Protein AF-A0A378QWQ2-F1 (afdb_monomer_lite)

Organism: NCBI:txid90240

Radius of gyration: 41.46 Å; chains: 1; bounding box: 94×29×138 Å

pLDDT: mean 76.25, std 14.94, range [38.38, 94.12]

Structure (mmCIF, N/CA/C/O backbone):
data_AF-A0A378QWQ2-F1
#
_entry.id   AF-A0A378QWQ2-F1
#
loop_
_atom_site.group_PDB
_atom_site.id
_atom_site.type_symbol
_atom_site.label_atom_id
_atom_site.label_alt_id
_atom_site.label_comp_id
_atom_site.label_asym_id
_atom_site.label_entity_id
_atom_site.label_seq_id
_atom_site.pdbx_PDB_ins_code
_atom_site.Cartn_x
_atom_site.Cartn_y
_atom_site.Cartn_z
_atom_site.occupancy
_atom_site.B_iso_or_equiv
_atom_site.auth_seq_id
_atom_site.auth_comp_id
_atom_site.auth_asym_id
_atom_site.auth_atom_id
_atom_site.pdbx_PDB_model_num
ATOM 1 N N . MET A 1 1 ? -65.603 -3.192 87.078 1.00 53.88 1 MET A N 1
ATOM 2 C CA . MET A 1 1 ? -65.362 -2.549 85.770 1.00 53.88 1 MET A CA 1
ATOM 3 C C . MET A 1 1 ? -63.929 -2.841 85.308 1.00 53.88 1 MET A C 1
ATOM 5 O O . MET A 1 1 ? -63.149 -1.919 85.203 1.00 53.88 1 MET A O 1
ATOM 9 N N . SER A 1 2 ? -63.525 -4.118 85.147 1.00 57.03 2 SER A N 1
ATOM 10 C CA . SER A 1 2 ? -62.073 -4.428 85.098 1.00 57.03 2 SER A CA 1
ATOM 11 C C . SER A 1 2 ? -61.601 -5.581 84.195 1.00 57.03 2 SER A C 1
ATOM 13 O O . SER A 1 2 ? -60.398 -5.734 84.045 1.00 57.03 2 SER A O 1
ATOM 15 N N . ASN A 1 3 ? -62.469 -6.403 83.589 1.00 66.88 3 ASN A N 1
ATOM 16 C CA . ASN A 1 3 ? -62.002 -7.556 82.787 1.00 66.88 3 ASN A CA 1
ATOM 17 C C . ASN A 1 3 ? -62.019 -7.279 81.268 1.00 66.88 3 ASN A C 1
ATOM 19 O O . ASN A 1 3 ? -61.063 -7.592 80.569 1.00 66.88 3 ASN A O 1
ATOM 23 N N . LYS A 1 4 ? -63.072 -6.619 80.763 1.00 73.50 4 LYS A N 1
ATOM 24 C CA . LYS A 1 4 ? -63.211 -6.296 79.330 1.00 73.50 4 LYS A CA 1
ATOM 25 C C . LYS A 1 4 ? -62.190 -5.269 78.836 1.00 73.50 4 LYS A C 1
ATOM 27 O O . LYS A 1 4 ? -61.619 -5.470 77.772 1.00 73.50 4 LYS A O 1
ATOM 32 N N . ASP A 1 5 ? -61.936 -4.221 79.615 1.00 75.00 5 ASP A N 1
ATOM 33 C CA . ASP A 1 5 ? -61.005 -3.152 79.227 1.00 75.00 5 ASP A CA 1
ATOM 34 C C . ASP A 1 5 ? -59.551 -3.650 79.222 1.00 75.00 5 ASP A C 1
ATOM 36 O O . ASP A 1 5 ? -58.773 -3.313 78.333 1.00 75.00 5 ASP A O 1
ATOM 40 N N . PHE A 1 6 ? -59.210 -4.549 80.151 1.00 78.19 6 PHE A N 1
ATOM 41 C CA . PHE A 1 6 ? -57.906 -5.210 80.186 1.00 78.19 6 PHE A CA 1
ATOM 42 C C . PHE A 1 6 ? -57.712 -6.176 79.003 1.00 78.19 6 PHE A C 1
ATOM 44 O O . PHE A 1 6 ? -56.661 -6.171 78.370 1.00 78.19 6 PHE A O 1
ATOM 51 N N . GLN A 1 7 ? -58.739 -6.949 78.626 1.00 80.19 7 GLN A N 1
ATOM 52 C CA . GLN A 1 7 ? -58.675 -7.781 77.415 1.00 80.19 7 GLN A CA 1
ATOM 53 C C . GLN A 1 7 ? -58.610 -6.963 76.118 1.00 80.19 7 GLN A C 1
ATOM 55 O O . GLN A 1 7 ? -57.972 -7.391 75.156 1.00 80.19 7 GLN A O 1
ATOM 60 N N . ALA A 1 8 ? -59.247 -5.790 76.076 1.00 80.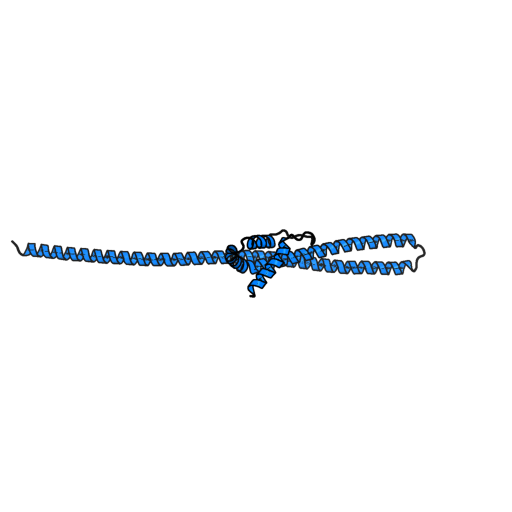25 8 ALA A N 1
ATOM 61 C CA . ALA A 1 8 ? -59.142 -4.876 74.943 1.00 80.25 8 ALA A CA 1
ATOM 62 C C . ALA A 1 8 ? -57.714 -4.325 74.794 1.00 80.25 8 ALA A C 1
ATOM 64 O O . ALA A 1 8 ? -57.197 -4.286 73.679 1.00 80.25 8 ALA A O 1
ATOM 65 N N . PHE A 1 9 ? -57.058 -3.982 75.908 1.00 84.56 9 PHE A N 1
ATOM 66 C CA . PHE A 1 9 ? -55.658 -3.557 75.924 1.00 84.56 9 PHE A CA 1
ATOM 67 C C . PHE A 1 9 ? -54.709 -4.661 75.428 1.00 84.56 9 PHE A C 1
ATOM 69 O O . PHE A 1 9 ? -53.939 -4.423 74.502 1.00 84.56 9 PHE A O 1
ATOM 76 N N . LEU A 1 10 ? -54.832 -5.889 75.948 1.00 85.62 10 LEU A N 1
ATOM 77 C CA . LEU A 1 10 ? -53.995 -7.019 75.516 1.00 85.62 10 LEU A CA 1
ATOM 78 C C . LEU A 1 10 ? -54.188 -7.370 74.029 1.00 85.62 10 LEU A C 1
ATOM 80 O O . LEU A 1 10 ? -53.232 -7.721 73.341 1.00 85.62 10 LEU A O 1
ATOM 84 N N . ASN A 1 11 ? -55.414 -7.261 73.504 1.00 85.19 11 ASN A N 1
ATOM 85 C CA . ASN A 1 11 ? -55.667 -7.459 72.073 1.00 85.19 11 ASN A CA 1
ATOM 86 C C . ASN A 1 11 ? -55.100 -6.329 71.209 1.00 85.19 11 ASN A C 1
ATOM 88 O O . ASN A 1 11 ? -54.641 -6.594 70.100 1.00 85.19 11 ASN A O 1
ATOM 92 N N . TYR A 1 12 ? -55.132 -5.086 71.692 1.00 86.38 12 TYR A N 1
ATOM 93 C CA . TYR A 1 12 ? -54.512 -3.957 71.003 1.00 86.38 12 TYR A CA 1
ATOM 94 C C . TYR A 1 12 ? -52.991 -4.123 70.920 1.00 86.38 12 TYR A C 1
ATOM 96 O O . TYR A 1 12 ? -52.427 -3.976 69.840 1.00 86.38 12 TYR A O 1
ATOM 104 N N . GLU A 1 13 ? -52.348 -4.489 72.029 1.00 85.88 13 GLU A N 1
ATOM 105 C CA . GLU A 1 13 ? -50.901 -4.718 72.104 1.00 85.88 13 GLU A CA 1
ATOM 106 C C . GLU A 1 13 ? -50.475 -5.872 71.180 1.00 85.88 13 GLU A C 1
ATOM 108 O O . GLU A 1 13 ? -49.609 -5.695 70.329 1.00 85.88 13 GLU A O 1
ATOM 113 N N . ARG A 1 14 ? -51.210 -6.994 71.202 1.00 87.62 14 ARG A N 1
ATOM 114 C CA . ARG A 1 14 ? -50.988 -8.129 70.290 1.00 87.62 14 ARG A CA 1
ATOM 115 C C . ARG A 1 14 ? -51.141 -7.760 68.811 1.00 87.62 14 ARG A C 1
ATOM 117 O O . ARG A 1 14 ? -50.335 -8.175 67.984 1.00 87.62 14 ARG A O 1
ATOM 124 N N . ASN A 1 15 ? -52.179 -6.999 68.463 1.00 88.94 15 ASN A N 1
ATOM 125 C CA . ASN A 1 15 ? -52.400 -6.567 67.081 1.00 88.94 15 ASN A CA 1
ATOM 126 C C . ASN A 1 15 ? -51.332 -5.560 66.628 1.00 88.94 15 ASN A C 1
ATOM 128 O O . ASN A 1 15 ? -50.954 -5.565 65.459 1.00 88.94 15 ASN A O 1
ATOM 132 N N . LYS A 1 16 ? -50.840 -4.707 67.536 1.00 90.12 16 LYS A N 1
ATOM 133 C CA . LYS A 1 16 ? -49.740 -3.777 67.267 1.00 90.12 16 LYS A CA 1
ATOM 134 C C . LYS A 1 16 ? -48.449 -4.540 66.955 1.00 90.12 16 LYS A C 1
ATOM 136 O O . LYS A 1 16 ? -47.844 -4.268 65.922 1.00 90.12 16 LYS A O 1
ATOM 141 N N . ASP A 1 17 ? -48.097 -5.534 67.767 1.00 87.75 17 ASP A N 1
ATOM 142 C CA . ASP A 1 17 ? -46.915 -6.379 67.544 1.00 87.75 17 ASP A CA 1
ATOM 143 C C . ASP A 1 17 ? -47.018 -7.186 66.236 1.00 87.75 17 ASP A C 1
ATOM 145 O O . ASP A 1 17 ? -46.031 -7.376 65.523 1.00 87.75 17 ASP A O 1
ATOM 149 N N . GLU A 1 18 ? -48.219 -7.652 65.872 1.00 90.69 18 GLU A N 1
ATOM 150 C CA . GLU A 1 18 ? -48.455 -8.351 64.602 1.00 90.69 18 GLU A CA 1
ATOM 151 C C . GLU A 1 18 ? -48.274 -7.419 63.390 1.00 90.69 18 GLU A C 1
ATOM 153 O O . GLU A 1 18 ? -47.730 -7.822 62.358 1.00 90.69 18 GLU A O 1
ATOM 158 N N . VAL A 1 19 ? -48.705 -6.159 63.509 1.00 89.38 19 VAL A N 1
ATOM 159 C CA . VAL A 1 19 ? -48.514 -5.135 62.473 1.00 89.38 19 VAL A CA 1
ATOM 160 C C . VAL A 1 19 ? -47.043 -4.735 62.358 1.00 89.38 19 VAL A C 1
ATOM 162 O O . VAL A 1 19 ? -46.540 -4.661 61.240 1.00 89.38 19 VAL A O 1
ATOM 165 N N . GLU A 1 20 ? -46.335 -4.534 63.472 1.00 90.06 20 GLU A N 1
ATOM 166 C CA . GLU A 1 20 ? -44.896 -4.229 63.467 1.00 90.06 20 GLU A CA 1
ATOM 167 C C . GLU A 1 20 ? -44.077 -5.368 62.841 1.00 90.06 20 GLU A C 1
ATOM 169 O O . GLU A 1 20 ? -43.222 -5.107 61.993 1.00 90.06 20 GLU A O 1
ATOM 174 N N . ASN A 1 21 ? -44.403 -6.630 63.147 1.00 91.06 21 ASN A N 1
ATOM 175 C CA . ASN A 1 21 ? -43.768 -7.786 62.507 1.00 91.06 21 ASN A CA 1
ATOM 176 C C . ASN A 1 21 ? -44.028 -7.838 60.996 1.00 91.06 21 ASN A C 1
ATOM 178 O O . ASN A 1 21 ? -43.088 -8.016 60.224 1.00 91.06 21 ASN A O 1
ATOM 182 N N . LYS A 1 22 ? -45.275 -7.625 60.549 1.00 91.12 22 LYS A N 1
ATOM 183 C CA . LYS A 1 22 ? -45.601 -7.579 59.111 1.00 91.12 22 LYS A CA 1
ATOM 184 C C . LYS A 1 22 ? -44.879 -6.435 58.400 1.00 91.12 22 LYS A C 1
ATOM 186 O O . LYS A 1 22 ? -44.384 -6.627 57.295 1.00 91.12 22 LYS A O 1
ATOM 191 N N . ILE A 1 23 ? -44.788 -5.254 59.016 1.00 89.50 23 ILE A N 1
ATOM 192 C CA . ILE A 1 23 ? -44.024 -4.119 58.470 1.00 89.50 23 ILE A CA 1
ATOM 193 C C . ILE A 1 23 ? -42.535 -4.482 58.358 1.00 89.50 23 ILE A C 1
ATOM 195 O O . ILE A 1 23 ? -41.919 -4.214 57.323 1.00 89.50 23 ILE A O 1
ATOM 199 N N . GLY A 1 24 ? -41.970 -5.147 59.370 1.00 90.06 24 GLY A N 1
ATOM 200 C CA . GLY A 1 24 ? -40.608 -5.686 59.331 1.00 90.06 24 GLY A CA 1
ATOM 201 C C . GLY A 1 24 ? -40.402 -6.666 58.172 1.00 90.06 24 GLY A C 1
ATOM 202 O O . GLY A 1 24 ? -39.472 -6.517 57.387 1.00 90.06 24 GLY A O 1
ATOM 203 N N . GLU A 1 25 ? -41.321 -7.610 57.989 1.00 91.19 25 GLU A N 1
ATOM 204 C CA . GLU A 1 25 ? -41.258 -8.620 56.929 1.00 91.19 25 GLU A CA 1
ATOM 205 C C . GLU A 1 25 ? -41.407 -8.014 55.519 1.00 91.19 25 GLU A C 1
ATOM 207 O O . GLU A 1 25 ? -40.664 -8.363 54.599 1.00 91.19 25 GLU A O 1
ATOM 212 N N . TYR A 1 26 ? -42.319 -7.052 55.333 1.00 88.62 26 TYR A N 1
ATOM 213 C CA . TYR A 1 26 ? -42.463 -6.333 54.064 1.00 88.62 26 TYR A CA 1
ATOM 214 C C . TYR A 1 26 ? -41.248 -5.459 53.749 1.00 88.62 26 TYR A C 1
ATOM 216 O O . TYR A 1 26 ? -40.805 -5.440 52.603 1.00 88.62 26 TYR A O 1
ATOM 224 N N . SER A 1 27 ? -40.689 -4.756 54.739 1.00 89.56 27 SER A N 1
ATOM 225 C CA . SER A 1 27 ? -39.490 -3.929 54.540 1.00 89.56 27 SER A CA 1
ATOM 226 C C . SER A 1 27 ? -38.255 -4.773 54.214 1.00 89.56 27 SER A C 1
ATOM 228 O O . SER A 1 27 ? -37.514 -4.419 53.297 1.00 89.56 27 SER A O 1
ATOM 230 N N . ALA A 1 28 ? -38.095 -5.931 54.865 1.00 89.88 28 ALA A N 1
ATOM 231 C CA . ALA A 1 28 ? -37.068 -6.909 54.523 1.00 89.88 28 ALA A CA 1
ATOM 232 C C . ALA A 1 28 ? -37.232 -7.406 53.079 1.00 89.88 28 ALA A C 1
ATOM 234 O O . ALA A 1 28 ? -36.295 -7.294 52.296 1.00 89.88 28 ALA A O 1
ATOM 235 N N . ASN A 1 29 ? -38.433 -7.850 52.690 1.00 92.69 29 ASN A N 1
ATOM 236 C CA . ASN A 1 29 ? -38.716 -8.321 51.329 1.00 92.69 29 ASN A CA 1
ATOM 237 C C . ASN A 1 29 ? -38.509 -7.242 50.252 1.00 92.69 29 ASN A C 1
ATOM 239 O O . ASN A 1 29 ? -38.067 -7.547 49.143 1.00 92.69 29 ASN A O 1
ATOM 243 N N . ILE A 1 30 ? -38.833 -5.978 50.551 1.00 90.75 30 ILE A N 1
ATOM 244 C CA . ILE A 1 30 ? -38.574 -4.848 49.649 1.00 90.75 30 ILE A CA 1
ATOM 245 C C . ILE A 1 30 ? -37.068 -4.647 49.476 1.00 90.75 30 ILE A C 1
ATOM 247 O O . ILE A 1 30 ? -36.619 -4.504 48.340 1.00 90.75 30 ILE A O 1
ATOM 251 N N . ALA A 1 31 ? -36.293 -4.692 50.563 1.00 90.19 31 ALA A N 1
ATOM 252 C CA . ALA A 1 31 ? -34.839 -4.576 50.503 1.00 90.19 31 ALA A CA 1
ATOM 253 C C . ALA A 1 31 ? -34.210 -5.727 49.699 1.00 90.19 31 ALA A C 1
ATOM 255 O O . ALA A 1 31 ? -33.361 -5.480 48.846 1.00 90.19 31 ALA A O 1
ATOM 256 N N . THR A 1 32 ? -34.680 -6.967 49.886 1.00 92.44 32 THR A N 1
ATOM 257 C CA . THR A 1 32 ? -34.186 -8.126 49.121 1.00 92.44 32 THR A CA 1
ATOM 258 C C . THR A 1 32 ? -34.472 -7.972 47.630 1.00 92.44 32 THR A C 1
ATOM 260 O O . THR A 1 32 ? -33.576 -8.139 46.809 1.00 92.44 32 THR A O 1
ATOM 263 N N . LYS A 1 33 ? -35.694 -7.567 47.259 1.00 91.38 33 LYS A N 1
ATOM 264 C CA . LYS A 1 33 ? -36.049 -7.325 45.851 1.00 91.38 33 LYS A CA 1
ATOM 265 C C . LYS A 1 33 ? -35.290 -6.151 45.239 1.00 91.38 33 LYS A C 1
ATOM 267 O O . LYS A 1 33 ? -34.942 -6.205 44.064 1.00 91.38 33 LYS A O 1
ATOM 272 N N . GLN A 1 34 ? -35.043 -5.085 46.002 1.00 88.50 34 GLN A N 1
ATOM 273 C CA . GLN A 1 34 ? -34.211 -3.967 45.551 1.00 88.50 34 GLN A CA 1
ATOM 274 C C . GLN A 1 34 ? -32.784 -4.428 45.259 1.00 88.50 34 GLN A C 1
ATOM 276 O O . GLN A 1 34 ? -32.221 -4.033 44.239 1.00 88.50 34 GLN A O 1
ATOM 281 N N . GLN A 1 35 ? -32.232 -5.298 46.103 1.00 90.38 35 GLN A N 1
ATOM 282 C CA . GLN A 1 35 ? -30.915 -5.881 45.888 1.00 90.38 35 GLN A CA 1
ATOM 283 C C . GLN A 1 35 ? -30.892 -6.789 44.649 1.00 90.38 35 GLN A C 1
ATOM 285 O O . GLN A 1 35 ? -30.073 -6.564 43.768 1.00 90.38 35 GLN A O 1
ATOM 290 N N . GLU A 1 36 ? -31.859 -7.699 44.484 1.00 91.12 36 GLU A N 1
ATOM 291 C CA . GLU A 1 36 ? -31.963 -8.555 43.286 1.00 91.12 36 GLU A CA 1
ATOM 292 C C . GLU A 1 36 ? -32.086 -7.751 41.980 1.00 91.12 36 GLU A C 1
ATOM 294 O O . GLU A 1 36 ? -31.481 -8.099 40.964 1.00 91.12 36 GLU A O 1
ATOM 299 N N . ILE A 1 37 ? -32.867 -6.664 41.989 1.00 91.81 37 ILE A N 1
ATOM 300 C CA . ILE A 1 37 ? -32.999 -5.759 40.839 1.00 91.81 37 ILE A CA 1
ATOM 301 C C . ILE A 1 37 ? -31.675 -5.042 40.565 1.00 91.81 37 ILE A C 1
ATOM 303 O O . ILE A 1 37 ? -31.300 -4.897 39.403 1.00 91.81 37 ILE A O 1
ATOM 307 N N . THR A 1 38 ? -30.974 -4.602 41.610 1.00 90.31 38 THR A N 1
ATOM 308 C CA . THR A 1 38 ? -29.683 -3.913 41.481 1.00 90.31 38 THR A CA 1
ATOM 309 C C . THR A 1 38 ? -28.633 -4.856 40.901 1.00 90.31 38 THR A C 1
ATOM 311 O O . THR A 1 38 ? -28.035 -4.525 39.882 1.00 90.31 38 THR A O 1
ATOM 314 N N . ASP A 1 39 ? -28.519 -6.073 41.436 1.00 91.88 39 ASP A N 1
ATOM 315 C CA . ASP A 1 39 ? -27.616 -7.116 40.939 1.00 91.88 39 ASP A CA 1
ATOM 316 C C . ASP A 1 39 ? -27.939 -7.496 39.479 1.00 91.88 39 ASP A C 1
ATOM 318 O O . ASP A 1 39 ? -27.047 -7.691 38.647 1.00 91.88 39 ASP A O 1
ATOM 322 N N . TYR A 1 40 ? -29.228 -7.565 39.121 1.00 89.25 40 TYR A N 1
ATOM 323 C CA . TYR A 1 40 ? -29.664 -7.815 37.745 1.00 89.25 40 TYR A CA 1
ATOM 324 C C . TYR A 1 40 ? -29.286 -6.674 36.790 1.00 89.25 40 TYR A C 1
ATOM 326 O O . TYR A 1 40 ? -28.869 -6.929 35.654 1.00 89.25 40 TYR A O 1
ATOM 334 N N . LEU A 1 41 ? -29.449 -5.421 37.228 1.00 88.06 41 LEU A N 1
ATOM 335 C CA . LEU A 1 41 ? -29.103 -4.234 36.449 1.00 88.06 41 LEU A CA 1
ATOM 336 C C . LEU A 1 41 ? -27.590 -4.101 36.278 1.00 88.06 41 LEU A C 1
ATOM 338 O O . LEU A 1 41 ? -27.150 -3.895 35.148 1.00 88.06 41 LEU A O 1
ATOM 342 N N . GLU A 1 42 ? -26.806 -4.310 37.336 1.00 90.19 42 GLU A N 1
ATOM 343 C CA . GLU A 1 42 ? -25.343 -4.354 37.259 1.00 90.19 42 GLU A CA 1
ATOM 344 C C . GLU A 1 42 ? -24.888 -5.450 36.294 1.00 90.19 42 GLU A C 1
ATOM 346 O O . GLU A 1 42 ? -24.158 -5.175 35.343 1.00 90.19 42 GLU A O 1
ATOM 351 N N . GLY A 1 43 ? -25.413 -6.673 36.425 1.00 84.75 43 GLY A N 1
ATOM 352 C CA . GLY A 1 43 ? -25.067 -7.773 35.523 1.00 84.75 43 GLY A CA 1
ATOM 353 C C . GLY A 1 43 ? -25.445 -7.517 34.056 1.00 84.75 43 GLY A C 1
ATOM 354 O O . GLY A 1 43 ? -24.772 -8.000 33.139 1.00 84.75 43 GLY A O 1
ATOM 355 N N . LYS A 1 44 ? -26.515 -6.754 33.794 1.00 84.62 44 LYS A N 1
ATOM 356 C CA . LYS A 1 44 ? -26.859 -6.280 32.444 1.00 84.62 44 LYS A CA 1
ATOM 357 C C . LYS A 1 44 ? -25.914 -5.186 31.966 1.00 84.62 44 LYS A C 1
ATOM 359 O O . LYS A 1 44 ? -25.511 -5.231 30.805 1.00 84.62 44 LYS A O 1
ATOM 364 N N . GLN A 1 45 ? -25.563 -4.244 32.832 1.00 83.25 45 GLN A N 1
ATOM 365 C CA . GLN A 1 45 ? -24.654 -3.153 32.520 1.00 83.25 45 GLN A CA 1
ATOM 366 C C . GLN A 1 45 ? -23.270 -3.689 32.137 1.00 83.25 45 GLN A C 1
ATOM 368 O O . GLN A 1 45 ? -22.789 -3.368 31.054 1.00 83.25 45 GLN A O 1
ATOM 373 N N . THR A 1 46 ? -22.709 -4.628 32.905 1.00 85.50 46 THR A N 1
ATOM 374 C CA . THR A 1 46 ? -21.422 -5.269 32.579 1.00 85.50 46 THR A CA 1
ATOM 375 C C . THR A 1 46 ? -21.460 -5.997 31.230 1.00 85.50 46 THR A C 1
ATOM 377 O O . THR A 1 46 ? -20.491 -5.990 30.474 1.00 85.50 46 THR A O 1
ATOM 380 N N . LYS A 1 47 ? -22.593 -6.626 30.880 1.00 82.31 47 LYS A N 1
ATOM 381 C CA . LYS A 1 47 ? -22.766 -7.264 29.562 1.00 82.31 47 LYS A CA 1
ATOM 382 C C . LYS A 1 47 ? -22.840 -6.243 28.430 1.00 82.31 47 LYS A C 1
ATOM 384 O O . LYS A 1 47 ? -22.292 -6.505 27.365 1.00 82.31 47 LYS A O 1
ATOM 389 N N . ILE A 1 48 ? -23.524 -5.117 28.640 1.00 82.88 48 ILE A N 1
ATOM 390 C CA . ILE A 1 48 ? -23.626 -4.030 27.657 1.00 82.88 48 ILE A CA 1
ATOM 391 C C . ILE A 1 48 ? -22.253 -3.394 27.425 1.00 82.88 48 ILE A C 1
ATOM 393 O O . ILE A 1 48 ? -21.864 -3.232 26.272 1.00 82.88 48 ILE A O 1
ATOM 397 N N . GLU A 1 49 ? -21.499 -3.119 28.489 1.00 81.75 49 GLU A N 1
ATOM 398 C CA . GLU A 1 49 ? -20.118 -2.625 28.412 1.00 81.75 49 GLU A CA 1
ATOM 399 C C . GLU A 1 49 ? -19.231 -3.618 27.644 1.00 81.75 49 GLU A C 1
ATOM 401 O O . GLU A 1 49 ? -18.620 -3.257 26.639 1.00 81.75 49 GLU A O 1
ATOM 406 N N . GLY A 1 50 ? -19.291 -4.910 27.988 1.00 81.81 50 GLY A N 1
ATOM 407 C CA . GLY A 1 50 ? -18.549 -5.950 27.268 1.00 81.81 50 GLY A CA 1
ATOM 408 C C . GLY A 1 50 ? -18.968 -6.143 25.801 1.00 81.81 50 GLY A C 1
ATOM 409 O O . GLY A 1 50 ? -18.171 -6.623 24.991 1.00 81.81 50 GLY A O 1
ATOM 410 N N . PHE A 1 51 ? -20.202 -5.793 25.422 1.00 73.25 51 PHE A N 1
ATOM 411 C CA . PHE A 1 51 ? -20.616 -5.754 24.016 1.00 73.25 51 PHE A CA 1
ATOM 412 C C . PHE A 1 51 ? -20.117 -4.501 23.300 1.00 73.25 51 PHE A C 1
ATOM 414 O O . PHE A 1 51 ? -19.703 -4.618 22.147 1.00 73.25 51 PHE A O 1
ATOM 421 N N . SER A 1 52 ? -20.128 -3.344 23.967 1.00 76.38 52 SER A N 1
ATOM 422 C CA . SER A 1 52 ? -19.576 -2.094 23.438 1.00 76.38 52 SER A CA 1
ATOM 423 C C . SER A 1 52 ? -18.101 -2.267 23.070 1.00 76.38 52 SER A C 1
ATOM 425 O O . SER A 1 52 ? -17.720 -1.991 21.936 1.00 76.38 52 SER A O 1
ATOM 427 N N . ASP A 1 53 ? -17.308 -2.858 23.967 1.00 76.62 53 ASP A N 1
ATOM 428 C CA . ASP A 1 53 ? -15.877 -3.099 23.742 1.00 76.62 53 ASP A CA 1
ATOM 429 C C . ASP A 1 53 ? -15.614 -4.020 22.538 1.00 76.62 53 ASP A C 1
ATOM 431 O O . ASP A 1 53 ? -14.721 -3.777 21.723 1.00 76.62 53 ASP A O 1
ATOM 435 N N . LYS A 1 54 ? -16.418 -5.081 22.380 1.00 71.69 54 LYS A N 1
ATOM 436 C CA . LYS A 1 54 ? -16.318 -5.993 21.226 1.00 71.69 54 LYS A CA 1
ATOM 437 C C . LYS A 1 54 ? -16.722 -5.319 19.919 1.00 71.69 54 LYS A C 1
ATOM 439 O O . LYS A 1 54 ? -16.144 -5.622 18.878 1.00 71.69 54 LYS A O 1
ATOM 444 N N . LEU A 1 55 ? -17.724 -4.444 19.956 1.00 68.25 55 LEU A N 1
ATOM 445 C CA . LEU A 1 55 ? -18.160 -3.664 18.799 1.00 68.25 55 LEU A CA 1
ATOM 446 C C . LEU A 1 55 ? -17.074 -2.691 18.345 1.00 68.25 55 LEU A C 1
ATOM 448 O O . LEU A 1 55 ? -16.829 -2.590 17.143 1.00 68.25 55 LEU A O 1
ATOM 452 N N . ASP A 1 56 ? -16.389 -2.038 19.281 1.00 71.62 56 ASP A N 1
ATOM 453 C CA . ASP A 1 56 ? -15.265 -1.161 18.964 1.00 71.62 56 ASP A CA 1
ATOM 454 C C . ASP A 1 56 ? -14.068 -1.941 18.396 1.00 71.62 56 ASP A C 1
ATOM 456 O O . ASP A 1 56 ? -13.483 -1.509 17.397 1.00 71.62 56 ASP A O 1
ATOM 460 N N . ASP A 1 57 ? -13.759 -3.134 18.926 1.00 72.44 57 ASP A N 1
ATOM 461 C CA . ASP A 1 57 ? -12.745 -4.025 18.335 1.00 72.44 57 ASP A CA 1
ATOM 462 C C . ASP A 1 57 ? -13.118 -4.433 16.901 1.00 72.44 57 ASP A C 1
ATOM 464 O O . ASP A 1 57 ? -12.304 -4.322 15.984 1.00 72.44 57 ASP A O 1
ATOM 468 N N . LEU A 1 58 ? -14.371 -4.840 16.671 1.00 64.62 58 LEU A N 1
ATOM 469 C CA . LEU A 1 58 ? -14.868 -5.206 15.342 1.00 64.62 58 LEU A CA 1
ATOM 470 C C . LEU A 1 58 ? -14.851 -4.026 14.365 1.00 64.62 58 LEU A C 1
ATOM 472 O O . LEU A 1 58 ? -14.482 -4.199 13.204 1.00 64.62 58 LEU A O 1
ATOM 476 N N . LYS A 1 59 ? -15.223 -2.825 14.813 1.00 71.44 59 LYS A N 1
ATOM 477 C CA . LYS A 1 59 ? -15.181 -1.606 13.997 1.00 71.44 59 LYS A CA 1
ATOM 478 C C . LYS A 1 59 ? -13.747 -1.255 13.605 1.00 71.44 59 LYS A C 1
ATOM 480 O O . LYS A 1 59 ? -13.495 -0.909 12.452 1.00 71.44 59 LYS A O 1
ATOM 485 N N . SER A 1 60 ? -12.807 -1.394 14.538 1.00 67.88 60 SER A N 1
ATOM 486 C CA . SER A 1 60 ? -11.377 -1.219 14.286 1.00 67.88 60 SER A CA 1
ATOM 487 C C . SER A 1 60 ? -10.864 -2.234 13.256 1.00 67.88 60 SER A C 1
ATOM 489 O O . SER A 1 60 ? -10.323 -1.832 12.224 1.00 67.88 60 SER A O 1
ATOM 491 N N . ARG A 1 61 ? -11.150 -3.536 13.447 1.00 68.38 61 ARG A N 1
ATOM 492 C CA . ARG A 1 61 ? -10.864 -4.602 12.461 1.00 68.38 61 ARG A CA 1
ATOM 493 C C . ARG A 1 61 ? -11.388 -4.248 11.084 1.00 68.38 61 ARG A C 1
ATOM 495 O O . ARG A 1 61 ? -10.662 -4.335 10.102 1.00 68.38 61 ARG A O 1
ATOM 502 N N . TYR A 1 62 ? -12.652 -3.850 11.020 1.00 72.06 62 TYR A N 1
ATOM 503 C CA . TYR A 1 62 ? -13.325 -3.562 9.767 1.00 72.06 62 TYR A CA 1
ATOM 504 C C . TYR A 1 62 ? -12.670 -2.395 9.018 1.00 72.06 62 TYR A C 1
ATOM 506 O O . TYR A 1 62 ? -12.458 -2.486 7.810 1.00 72.06 62 TYR A O 1
ATOM 514 N N . ASN A 1 63 ? -12.275 -1.332 9.723 1.00 75.19 63 ASN A N 1
ATOM 515 C CA . ASN A 1 63 ? -11.562 -0.207 9.117 1.00 75.19 63 ASN A CA 1
ATOM 516 C C . ASN A 1 63 ? -10.198 -0.624 8.544 1.00 75.19 63 ASN A C 1
ATOM 518 O O . ASN A 1 63 ? -9.849 -0.198 7.443 1.00 75.19 63 ASN A O 1
ATOM 522 N N . PHE A 1 64 ? -9.448 -1.483 9.240 1.00 77.19 64 PHE A N 1
ATOM 523 C CA . PHE A 1 64 ? -8.175 -2.002 8.727 1.00 77.19 64 PHE A CA 1
ATOM 524 C C . PHE A 1 64 ? -8.356 -2.971 7.563 1.00 77.19 64 PHE A C 1
ATOM 526 O O . PHE A 1 64 ? -7.583 -2.916 6.615 1.00 77.19 64 PHE A O 1
ATOM 533 N N . VAL A 1 65 ? -9.401 -3.800 7.577 1.00 76.94 65 VAL A N 1
ATOM 534 C CA . VAL A 1 65 ? -9.760 -4.652 6.433 1.00 76.94 65 VAL A CA 1
ATOM 535 C C . VAL A 1 65 ? -10.100 -3.795 5.212 1.00 76.94 65 VAL A C 1
ATOM 537 O O . VAL A 1 65 ? -9.664 -4.104 4.105 1.00 76.94 65 VAL A O 1
ATOM 540 N N . LEU A 1 66 ? -10.830 -2.692 5.401 1.00 78.19 66 LEU A N 1
ATOM 541 C CA . LEU A 1 66 ? -11.157 -1.760 4.323 1.00 78.19 66 LEU A CA 1
ATOM 542 C C . LEU A 1 66 ? -9.905 -1.060 3.776 1.00 78.19 66 LEU A C 1
ATOM 544 O O . LEU A 1 66 ? -9.749 -0.942 2.561 1.00 78.19 66 LEU A O 1
ATOM 548 N N . LEU A 1 67 ? -9.000 -0.632 4.660 1.00 81.69 67 LEU A N 1
ATOM 549 C CA . LEU A 1 67 ? -7.726 -0.026 4.278 1.00 81.69 67 LEU A CA 1
ATOM 550 C C . LEU A 1 67 ? -6.825 -1.027 3.541 1.00 81.69 67 LEU A C 1
ATOM 552 O O . LEU A 1 67 ? -6.279 -0.696 2.492 1.00 81.69 67 LEU A O 1
ATOM 556 N N . ASN A 1 68 ? -6.7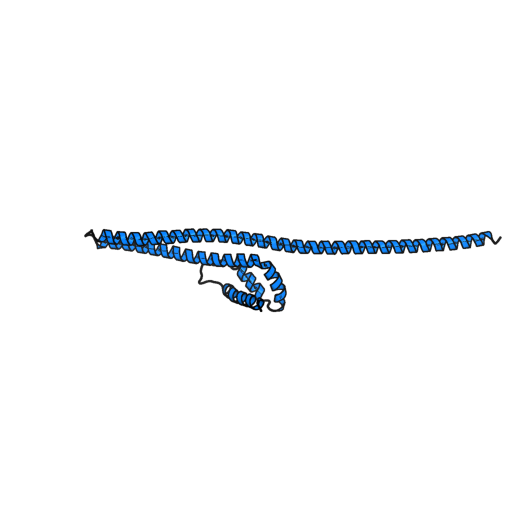26 -2.256 4.051 1.00 84.00 68 ASN A N 1
ATOM 557 C CA . ASN A 1 68 ? -5.983 -3.343 3.425 1.00 84.00 68 ASN A CA 1
ATOM 558 C C . ASN A 1 68 ? -6.511 -3.627 2.017 1.00 84.00 68 ASN A C 1
ATOM 560 O O . ASN A 1 68 ? -5.737 -3.663 1.068 1.00 84.00 68 ASN A O 1
ATOM 564 N N . LYS A 1 69 ? -7.836 -3.722 1.862 1.00 83.94 69 LYS A N 1
ATOM 565 C CA . LYS A 1 69 ? -8.470 -3.868 0.549 1.00 83.94 69 LYS A CA 1
ATOM 566 C C . LYS A 1 69 ? -8.126 -2.702 -0.385 1.00 83.94 69 LYS A C 1
ATOM 568 O O . LYS A 1 69 ? -7.835 -2.921 -1.555 1.00 83.94 69 LYS A O 1
ATOM 573 N N . GLY A 1 70 ? -8.118 -1.468 0.124 1.00 86.69 70 GLY A N 1
ATOM 574 C CA . GLY A 1 70 ? -7.699 -0.296 -0.648 1.00 86.69 70 GLY A CA 1
ATOM 575 C C . GLY A 1 70 ? -6.241 -0.377 -1.116 1.00 86.69 70 GLY A C 1
ATOM 576 O O . GLY A 1 70 ? -5.944 -0.054 -2.266 1.00 86.69 70 GLY A O 1
ATOM 577 N N . PHE A 1 71 ? -5.331 -0.847 -0.258 1.00 85.25 71 PHE A N 1
ATOM 578 C CA . PHE A 1 71 ? -3.938 -1.076 -0.637 1.00 85.25 71 PHE A CA 1
ATOM 579 C C . PHE A 1 71 ? -3.774 -2.240 -1.619 1.00 85.25 71 PHE A C 1
ATOM 581 O O . PHE A 1 71 ? -3.015 -2.092 -2.569 1.00 85.25 71 PHE A O 1
ATOM 588 N N . GLU A 1 72 ? -4.510 -3.342 -1.462 1.00 87.25 72 GLU A N 1
ATOM 589 C CA . GLU A 1 72 ? -4.518 -4.463 -2.414 1.00 87.25 72 GLU A CA 1
ATOM 590 C C . GLU A 1 72 ? -5.013 -4.028 -3.803 1.00 87.25 72 GLU A C 1
ATOM 592 O O . GLU A 1 72 ? -4.406 -4.367 -4.818 1.00 87.25 72 GLU A O 1
ATOM 597 N N . GLU A 1 73 ? -6.065 -3.206 -3.875 1.00 90.25 73 GLU A N 1
ATOM 598 C CA . GLU A 1 73 ? -6.548 -2.649 -5.144 1.00 90.25 73 GLU A CA 1
ATOM 599 C C . GLU A 1 73 ? -5.515 -1.713 -5.800 1.00 90.25 73 GLU A C 1
ATOM 601 O O . GLU A 1 73 ? -5.339 -1.729 -7.023 1.00 90.25 73 GLU A O 1
ATOM 606 N N . LEU A 1 74 ? -4.815 -0.890 -5.010 1.00 89.06 74 LEU A N 1
ATOM 607 C CA . LEU A 1 74 ? -3.732 -0.029 -5.503 1.00 89.06 74 LEU A CA 1
ATOM 608 C C . LEU A 1 74 ? -2.510 -0.837 -5.957 1.00 89.06 74 LEU A C 1
ATOM 610 O O . LEU A 1 74 ? -1.898 -0.495 -6.973 1.00 89.06 74 LEU A O 1
ATOM 614 N N . LEU A 1 75 ? -2.174 -1.897 -5.223 1.00 90.50 75 LEU A N 1
ATOM 615 C CA . LEU A 1 75 ? -1.099 -2.829 -5.537 1.00 90.50 75 LEU A CA 1
ATOM 616 C C . LEU A 1 75 ? -1.370 -3.508 -6.881 1.00 90.50 75 LEU A C 1
ATOM 618 O O . LEU A 1 75 ? -0.557 -3.371 -7.790 1.00 90.50 75 LEU A O 1
ATOM 622 N N . GLY A 1 76 ? -2.551 -4.109 -7.059 1.00 87.94 76 GLY A N 1
ATOM 623 C CA . GLY A 1 76 ? -2.918 -4.783 -8.308 1.00 87.94 76 GLY A CA 1
ATOM 624 C C . GLY A 1 76 ? -2.910 -3.851 -9.528 1.00 87.94 76 GLY A C 1
ATOM 625 O O . GLY A 1 76 ? -2.484 -4.240 -10.620 1.00 87.94 76 GLY A O 1
ATOM 626 N N . LYS A 1 77 ? -3.303 -2.578 -9.357 1.00 92.00 77 LYS A N 1
ATOM 627 C CA . LYS A 1 77 ? -3.162 -1.562 -10.417 1.00 92.00 77 LYS A CA 1
ATOM 628 C C . LYS A 1 77 ? -1.697 -1.306 -10.770 1.00 92.00 77 LYS A C 1
ATOM 630 O O . LYS A 1 77 ? -1.352 -1.329 -11.948 1.00 92.00 77 LYS A O 1
ATOM 635 N N . LYS A 1 78 ? -0.824 -1.108 -9.774 1.00 90.44 78 LYS A N 1
ATOM 636 C CA . LYS A 1 78 ? 0.610 -0.906 -10.028 1.00 90.44 78 LYS A CA 1
ATOM 637 C C . LYS A 1 78 ? 1.273 -2.140 -10.632 1.00 90.44 78 LYS A C 1
ATOM 639 O O . LYS A 1 78 ? 2.101 -1.978 -11.515 1.00 90.44 78 LYS A O 1
ATOM 644 N N . GLU A 1 79 ? 0.928 -3.350 -10.209 1.00 90.75 79 GLU A N 1
ATOM 645 C CA . GLU A 1 79 ? 1.449 -4.582 -10.818 1.00 90.75 79 GLU A CA 1
ATOM 646 C C . GLU A 1 79 ? 1.073 -4.684 -12.297 1.00 90.75 79 GLU A C 1
ATOM 648 O O . GLU A 1 79 ? 1.913 -5.016 -13.136 1.00 90.75 79 GLU A O 1
ATOM 653 N N . THR A 1 80 ? -0.165 -4.315 -12.633 1.00 92.31 80 THR A N 1
ATOM 654 C CA . THR A 1 80 ? -0.623 -4.253 -14.024 1.00 92.31 80 THR A CA 1
ATOM 655 C C . THR A 1 80 ? 0.186 -3.228 -14.823 1.00 92.31 80 THR A C 1
ATOM 657 O O . THR A 1 80 ? 0.694 -3.551 -15.899 1.00 92.31 80 THR A O 1
ATOM 660 N N . ASP A 1 81 ? 0.390 -2.021 -14.285 1.00 90.69 81 ASP A N 1
ATOM 661 C CA . ASP A 1 81 ? 1.241 -0.999 -14.910 1.00 90.69 81 ASP A CA 1
ATOM 662 C C . ASP A 1 81 ? 2.692 -1.489 -15.075 1.00 90.69 81 ASP A C 1
ATOM 664 O O . ASP A 1 81 ? 3.323 -1.236 -16.104 1.00 90.69 81 ASP A O 1
ATOM 668 N N . ALA A 1 82 ? 3.223 -2.230 -14.094 1.00 90.62 82 ALA A N 1
ATOM 669 C CA . ALA A 1 82 ? 4.569 -2.807 -14.125 1.00 90.62 82 ALA A CA 1
ATOM 670 C C . ALA A 1 82 ? 4.716 -3.795 -15.270 1.00 90.62 82 ALA A C 1
ATOM 672 O O . ALA A 1 82 ? 5.712 -3.762 -15.996 1.00 90.62 82 ALA A O 1
ATOM 673 N N . PHE A 1 83 ? 3.708 -4.652 -15.426 1.00 89.25 83 PHE A N 1
ATOM 674 C CA . PHE A 1 83 ? 3.654 -5.659 -16.464 1.00 89.25 83 PHE A CA 1
ATOM 675 C C . PHE A 1 83 ? 3.551 -5.020 -17.851 1.00 89.25 83 PHE A C 1
ATOM 677 O O . PHE A 1 83 ? 4.327 -5.360 -18.742 1.00 89.25 83 PHE A O 1
ATOM 684 N N . ILE A 1 84 ? 2.667 -4.032 -18.031 1.00 91.88 84 ILE A N 1
ATOM 685 C CA . ILE A 1 84 ? 2.546 -3.286 -19.294 1.00 91.88 84 ILE A CA 1
ATOM 686 C C . ILE A 1 84 ? 3.877 -2.616 -19.648 1.00 91.88 84 ILE A C 1
ATOM 688 O O . ILE A 1 84 ? 4.343 -2.700 -20.786 1.00 91.88 84 ILE A O 1
ATOM 692 N N . LEU A 1 85 ? 4.521 -1.981 -18.671 1.00 91.81 85 LEU A N 1
ATOM 693 C CA . LEU A 1 85 ? 5.774 -1.270 -18.887 1.00 91.81 85 LEU A CA 1
ATOM 694 C C . LEU A 1 85 ? 6.951 -2.229 -19.143 1.00 91.81 85 LEU A C 1
ATOM 696 O O . LEU A 1 85 ? 7.817 -1.927 -19.962 1.00 91.81 85 LEU A O 1
ATOM 700 N N . MET A 1 86 ? 6.946 -3.419 -18.534 1.00 91.00 86 MET A N 1
ATOM 701 C CA . MET A 1 86 ? 7.874 -4.511 -18.854 1.00 91.00 86 MET A CA 1
ATOM 702 C C . MET A 1 86 ? 7.689 -5.002 -20.295 1.00 91.00 86 MET A C 1
ATOM 704 O O . MET A 1 86 ? 8.670 -5.139 -21.026 1.00 91.00 86 MET A O 1
ATOM 708 N N . MET A 1 87 ? 6.447 -5.210 -20.739 1.00 92.81 87 MET A N 1
ATOM 709 C CA . MET A 1 87 ? 6.161 -5.597 -22.125 1.00 92.81 87 MET A CA 1
ATOM 710 C C . MET A 1 87 ? 6.593 -4.505 -23.114 1.00 92.81 87 MET A C 1
ATOM 712 O O . MET A 1 87 ? 7.186 -4.810 -24.149 1.00 92.81 87 MET A O 1
ATOM 716 N N . SER A 1 88 ? 6.381 -3.231 -22.766 1.00 90.56 88 SER A N 1
ATOM 717 C CA . SER A 1 88 ? 6.867 -2.083 -23.542 1.00 90.56 88 SER A CA 1
ATOM 718 C C . SER A 1 88 ? 8.398 -2.057 -23.642 1.00 90.56 88 SER A C 1
ATOM 720 O O . SER A 1 88 ? 8.937 -1.821 -24.722 1.00 90.56 88 SER A O 1
ATOM 722 N N . LEU A 1 89 ? 9.114 -2.346 -22.549 1.00 92.38 89 LEU A N 1
ATOM 723 C CA . LEU A 1 89 ? 10.577 -2.452 -22.547 1.00 92.38 89 LEU A CA 1
ATOM 724 C C . LEU A 1 89 ? 11.075 -3.569 -23.467 1.00 92.38 89 LEU A C 1
ATOM 726 O O . LEU A 1 89 ? 12.006 -3.347 -24.239 1.00 92.38 89 LEU A O 1
ATOM 730 N N . ILE A 1 90 ? 10.446 -4.747 -23.428 1.00 92.94 90 ILE A N 1
ATOM 731 C CA . ILE A 1 90 ? 10.808 -5.873 -24.303 1.00 92.94 90 ILE A CA 1
ATOM 732 C C . ILE A 1 90 ? 10.584 -5.503 -25.773 1.00 92.94 90 ILE A C 1
ATOM 734 O O . ILE A 1 90 ? 11.486 -5.678 -26.591 1.00 92.94 90 ILE A O 1
ATOM 738 N N . ALA A 1 91 ? 9.419 -4.938 -26.107 1.00 93.12 91 ALA A N 1
ATOM 739 C CA . ALA A 1 91 ? 9.109 -4.500 -27.468 1.00 93.12 91 ALA A CA 1
ATOM 740 C C . ALA A 1 91 ? 10.118 -3.459 -27.978 1.00 93.12 91 ALA A C 1
ATOM 742 O O . ALA A 1 91 ? 10.597 -3.543 -29.110 1.00 93.12 91 ALA A O 1
ATOM 743 N N . MET A 1 92 ? 10.493 -2.510 -27.122 1.00 91.94 92 MET A N 1
ATOM 744 C CA . MET A 1 92 ? 11.470 -1.481 -27.449 1.00 91.94 92 MET A CA 1
ATOM 745 C C . MET A 1 92 ? 12.889 -2.045 -27.613 1.00 91.94 92 MET A C 1
ATOM 747 O O . MET A 1 92 ? 13.604 -1.644 -28.528 1.00 91.94 92 MET A O 1
ATOM 751 N N . GLY A 1 93 ? 13.283 -3.016 -26.784 1.00 91.88 93 GLY A N 1
ATOM 752 C CA . GLY A 1 93 ? 14.552 -3.731 -26.931 1.00 91.88 93 GLY A CA 1
ATOM 753 C C . GLY A 1 93 ? 14.639 -4.488 -28.259 1.00 91.88 93 GLY A C 1
ATOM 754 O O . GLY A 1 93 ? 15.643 -4.383 -28.962 1.00 91.88 93 GLY A O 1
ATOM 755 N N . ILE A 1 94 ? 13.561 -5.176 -28.651 1.00 94.12 94 ILE A N 1
ATOM 756 C CA . ILE A 1 94 ? 13.466 -5.852 -29.955 1.00 94.12 94 ILE A CA 1
ATOM 757 C C . ILE A 1 94 ? 13.582 -4.838 -31.099 1.00 94.12 94 ILE A C 1
ATOM 759 O O . ILE A 1 94 ? 14.315 -5.087 -32.053 1.00 94.12 94 ILE A O 1
ATOM 763 N N . LEU A 1 95 ? 12.913 -3.684 -30.998 1.00 92.56 95 LEU A N 1
ATOM 764 C CA . LEU A 1 95 ? 12.976 -2.625 -32.008 1.00 92.56 95 LEU A CA 1
ATOM 765 C C . LEU A 1 95 ? 14.401 -2.078 -32.192 1.00 92.56 95 LEU A C 1
ATOM 767 O O . LEU A 1 95 ? 14.833 -1.895 -33.328 1.00 92.56 95 LEU A O 1
ATOM 771 N N . ILE A 1 96 ? 15.138 -1.847 -31.100 1.00 91.69 96 ILE A N 1
ATOM 772 C CA . ILE A 1 96 ? 16.532 -1.371 -31.153 1.00 91.69 96 ILE A CA 1
ATOM 773 C C . ILE A 1 96 ? 17.419 -2.391 -31.874 1.00 91.69 96 ILE A C 1
ATOM 775 O O . ILE A 1 96 ? 18.154 -2.031 -32.791 1.00 91.69 96 ILE A O 1
ATOM 779 N N . VAL A 1 97 ? 17.317 -3.672 -31.504 1.00 91.81 97 VAL A N 1
ATOM 780 C CA . VAL A 1 97 ? 18.093 -4.749 -32.139 1.00 91.81 97 VAL A CA 1
ATOM 781 C C . VAL A 1 97 ? 17.725 -4.891 -33.619 1.00 91.81 97 VAL A C 1
ATOM 783 O O . VAL A 1 97 ? 18.604 -5.034 -34.467 1.00 91.81 97 VAL A O 1
ATOM 786 N N . PHE A 1 98 ? 16.435 -4.813 -33.948 1.00 90.56 98 PHE A N 1
ATOM 787 C CA . PHE A 1 98 ? 15.949 -4.881 -35.323 1.00 90.56 98 PHE A CA 1
ATOM 788 C C . PHE A 1 98 ? 16.506 -3.746 -36.192 1.00 90.56 98 PHE A C 1
ATOM 790 O O . PHE A 1 98 ? 17.003 -4.006 -37.289 1.00 90.56 98 PHE A O 1
ATOM 797 N N . LEU A 1 99 ? 16.464 -2.504 -35.699 1.00 88.88 99 LEU A N 1
ATOM 798 C CA . LEU A 1 99 ? 17.016 -1.346 -36.405 1.00 88.88 99 LEU A CA 1
ATOM 799 C C . LEU A 1 99 ? 18.516 -1.511 -36.651 1.00 88.88 99 LEU A C 1
ATOM 801 O O . LEU A 1 99 ? 18.961 -1.329 -37.781 1.00 88.88 99 LEU A O 1
ATOM 805 N N . PHE A 1 100 ? 19.264 -1.968 -35.648 1.00 86.62 100 PHE A N 1
ATOM 806 C CA . PHE A 1 100 ? 20.698 -2.215 -35.777 1.00 86.62 100 PHE A CA 1
ATOM 807 C C . PHE A 1 100 ? 21.029 -3.200 -36.913 1.00 86.62 100 PHE A C 1
ATOM 809 O O . PHE A 1 100 ? 21.860 -2.910 -37.777 1.00 86.62 100 PHE A O 1
ATOM 816 N N . PHE A 1 101 ? 20.332 -4.341 -36.984 1.00 87.38 101 PHE A N 1
ATOM 817 C CA . PHE A 1 101 ? 20.531 -5.308 -38.071 1.00 87.38 101 PHE A CA 1
ATOM 818 C C . PHE A 1 101 ? 20.091 -4.772 -39.439 1.00 87.38 101 PHE A C 1
ATOM 820 O O . PHE A 1 101 ? 20.787 -4.992 -40.433 1.00 87.38 101 PHE A O 1
ATOM 827 N N . HIS A 1 102 ? 18.971 -4.044 -39.503 1.00 85.62 102 HIS A N 1
ATOM 828 C CA . HIS A 1 102 ? 18.521 -3.393 -40.735 1.00 85.62 102 HIS A CA 1
ATOM 829 C C . HIS A 1 102 ? 19.569 -2.399 -41.260 1.00 85.62 102 HIS A C 1
ATOM 831 O O . HIS A 1 102 ? 19.861 -2.376 -42.458 1.00 85.62 102 HIS A O 1
ATOM 837 N N . ASN A 1 103 ? 20.179 -1.619 -40.366 1.00 82.81 103 ASN A N 1
ATOM 838 C CA . ASN A 1 103 ? 21.235 -0.674 -40.710 1.00 82.81 103 ASN A CA 1
ATOM 839 C C . ASN A 1 103 ? 22.484 -1.373 -41.252 1.00 82.81 103 ASN A C 1
ATOM 841 O O . ASN A 1 103 ? 23.026 -0.933 -42.264 1.00 82.81 103 ASN A O 1
ATOM 845 N N . ILE A 1 104 ? 22.924 -2.481 -40.651 1.00 81.38 104 ILE A N 1
ATOM 846 C CA . ILE A 1 104 ? 24.061 -3.259 -41.175 1.00 81.38 104 ILE A CA 1
ATOM 847 C C . ILE A 1 104 ? 23.768 -3.787 -42.587 1.00 81.38 104 ILE A C 1
ATOM 849 O O . ILE A 1 104 ? 24.626 -3.694 -43.463 1.00 81.38 104 ILE A O 1
ATOM 853 N N . TYR A 1 105 ? 22.558 -4.299 -42.828 1.00 83.69 105 TYR A N 1
ATOM 854 C CA . TYR A 1 105 ? 22.171 -4.841 -44.133 1.00 83.69 105 TYR A CA 1
ATOM 855 C C . TYR A 1 105 ? 22.129 -3.767 -45.235 1.00 83.69 105 TYR A C 1
ATOM 857 O O . TYR A 1 105 ? 22.672 -3.972 -46.320 1.00 83.69 105 TYR A O 1
ATOM 865 N N . GLN A 1 106 ? 21.528 -2.604 -44.960 1.00 77.06 106 GLN A N 1
ATOM 866 C CA . GLN A 1 106 ? 21.428 -1.501 -45.929 1.00 77.06 106 GLN A CA 1
ATOM 867 C C . GLN A 1 106 ? 22.790 -0.887 -46.271 1.00 77.06 106 GLN A C 1
ATOM 869 O O . GLN A 1 106 ? 23.087 -0.648 -47.441 1.00 77.06 106 GLN A O 1
ATOM 874 N N . ASN A 1 107 ? 23.648 -0.675 -45.270 1.00 71.00 107 ASN A N 1
ATOM 875 C CA . ASN A 1 107 ? 24.968 -0.071 -45.477 1.00 71.00 107 ASN A CA 1
ATOM 876 C C . ASN A 1 107 ? 25.958 -0.997 -46.209 1.00 71.00 107 ASN A C 1
ATOM 878 O O . ASN A 1 107 ? 27.020 -0.539 -46.617 1.00 71.00 107 ASN A O 1
ATOM 882 N N . TYR A 1 108 ? 25.628 -2.278 -46.403 1.00 69.81 108 TYR A N 1
ATOM 883 C CA . TYR A 1 108 ? 26.437 -3.196 -47.209 1.00 69.81 108 TYR A CA 1
ATOM 884 C C . TYR A 1 108 ? 26.314 -2.935 -48.723 1.00 69.81 108 TYR A C 1
ATOM 886 O O . TYR A 1 108 ? 27.188 -3.350 -49.479 1.00 69.81 108 TYR A O 1
ATOM 894 N N . SER A 1 109 ? 25.245 -2.263 -49.176 1.00 64.88 109 SER A N 1
ATOM 895 C CA . SER A 1 109 ? 24.903 -2.161 -50.608 1.00 64.88 109 SER A CA 1
ATOM 896 C C . SER A 1 109 ? 25.040 -0.756 -51.221 1.00 64.88 109 SER A C 1
ATOM 898 O O . SER A 1 109 ? 25.030 -0.646 -52.444 1.00 64.88 109 SER A O 1
ATOM 900 N N . ASP A 1 110 ? 25.171 0.305 -50.414 1.00 63.38 110 ASP A N 1
ATOM 901 C CA . ASP A 1 110 ? 25.089 1.709 -50.860 1.00 63.38 110 ASP A CA 1
ATOM 902 C C . ASP A 1 110 ? 26.412 2.488 -50.683 1.00 63.38 110 ASP A C 1
ATOM 904 O O . ASP A 1 110 ? 27.018 2.474 -49.615 1.00 63.38 110 ASP A O 1
ATOM 908 N N . ASP A 1 111 ? 26.799 3.265 -51.704 1.00 62.59 111 ASP A N 1
ATOM 909 C CA . ASP A 1 111 ? 28.041 4.072 -51.762 1.00 62.59 111 ASP A CA 1
ATOM 910 C C . ASP A 1 111 ? 27.939 5.416 -50.986 1.00 62.59 111 ASP A C 1
ATOM 912 O O . ASP A 1 111 ? 28.927 6.086 -50.682 1.00 62.59 111 ASP A O 1
ATOM 916 N N . VAL A 1 112 ? 26.721 5.830 -50.600 1.00 60.97 112 VAL A N 1
ATOM 917 C CA . VAL A 1 112 ? 26.457 7.059 -49.817 1.00 60.97 112 VAL A CA 1
ATOM 918 C C . VAL A 1 112 ? 26.523 6.749 -48.318 1.00 60.97 112 VAL A C 1
ATOM 920 O O . VAL A 1 112 ? 25.519 6.739 -47.604 1.00 60.97 112 VAL A O 1
ATOM 923 N N . MET A 1 113 ? 27.736 6.462 -47.851 1.00 65.88 113 MET A N 1
ATOM 924 C CA . MET A 1 113 ? 27.982 5.793 -46.571 1.00 65.88 113 MET A CA 1
ATOM 925 C C . MET A 1 113 ? 27.835 6.721 -45.346 1.00 65.88 113 MET A C 1
ATOM 927 O O . MET A 1 113 ? 27.167 6.388 -44.374 1.00 65.88 113 MET A O 1
ATOM 931 N N . TRP A 1 114 ? 28.393 7.936 -45.371 1.00 70.50 114 TRP A N 1
ATOM 932 C CA . TRP A 1 114 ? 28.584 8.714 -44.133 1.00 70.50 114 TRP A CA 1
ATOM 933 C C . TRP A 1 114 ? 27.330 9.421 -43.593 1.00 70.50 114 TRP A C 1
ATOM 935 O O . TRP A 1 114 ? 27.087 9.411 -42.386 1.00 70.50 114 TRP A O 1
ATOM 945 N N . GLY A 1 115 ? 26.509 10.019 -44.463 1.00 76.81 115 GLY A N 1
ATOM 946 C CA . GLY A 1 115 ? 25.321 10.775 -44.037 1.00 76.81 115 GLY A CA 1
ATOM 947 C C . GLY A 1 115 ? 24.194 9.889 -43.494 1.00 76.81 115 GLY A C 1
ATOM 948 O O . GLY A 1 115 ? 23.582 10.216 -42.478 1.00 76.81 115 GLY A O 1
ATOM 949 N N . LYS A 1 116 ? 23.949 8.737 -44.135 1.00 76.62 116 LYS A N 1
ATOM 950 C CA . LYS A 1 116 ? 22.923 7.771 -43.709 1.00 76.62 116 LYS A CA 1
ATOM 951 C C . LYS A 1 116 ? 23.288 7.107 -42.378 1.00 76.62 116 LYS A C 1
ATOM 953 O O . LYS A 1 116 ? 22.437 7.012 -41.495 1.00 76.62 116 LYS A O 1
ATOM 958 N N . ILE A 1 117 ? 24.560 6.736 -42.199 1.00 77.81 117 ILE A N 1
ATOM 959 C CA . ILE A 1 117 ? 25.072 6.168 -40.942 1.00 77.81 117 ILE A CA 1
ATOM 960 C C . ILE A 1 117 ? 24.913 7.160 -39.783 1.00 77.81 117 ILE A C 1
ATOM 962 O O . ILE A 1 117 ? 24.449 6.774 -38.710 1.00 77.81 117 ILE A O 1
ATOM 966 N N . ALA A 1 118 ? 25.233 8.441 -39.996 1.00 81.75 118 ALA A N 1
ATOM 967 C CA . ALA A 1 118 ? 25.122 9.460 -38.952 1.00 81.75 118 ALA A CA 1
ATOM 968 C C . ALA A 1 118 ? 23.673 9.652 -38.462 1.00 81.75 118 ALA A C 1
ATOM 970 O O . ALA A 1 118 ? 23.427 9.694 -37.256 1.00 81.75 118 ALA A O 1
ATOM 971 N N . ILE A 1 119 ? 22.704 9.717 -39.384 1.00 83.69 119 ILE A N 1
ATOM 972 C CA . ILE A 1 119 ? 21.275 9.846 -39.046 1.00 83.69 119 ILE A CA 1
ATOM 973 C C . ILE A 1 119 ? 20.778 8.597 -38.309 1.00 83.69 119 ILE A C 1
ATOM 975 O O . ILE A 1 119 ? 20.061 8.700 -37.314 1.00 83.69 119 ILE A O 1
ATOM 979 N N . SER A 1 120 ? 21.197 7.420 -38.771 1.00 81.56 120 SER A N 1
ATOM 980 C CA . SER A 1 120 ? 20.841 6.138 -38.174 1.00 81.56 120 SER A CA 1
ATOM 981 C C . SER A 1 120 ? 21.319 5.999 -36.726 1.00 81.56 120 SER A C 1
ATOM 983 O O . SER A 1 120 ? 20.538 5.657 -35.841 1.00 81.56 120 SER A O 1
ATOM 985 N N . ILE A 1 121 ? 22.593 6.307 -36.472 1.00 85.06 121 ILE A N 1
ATOM 986 C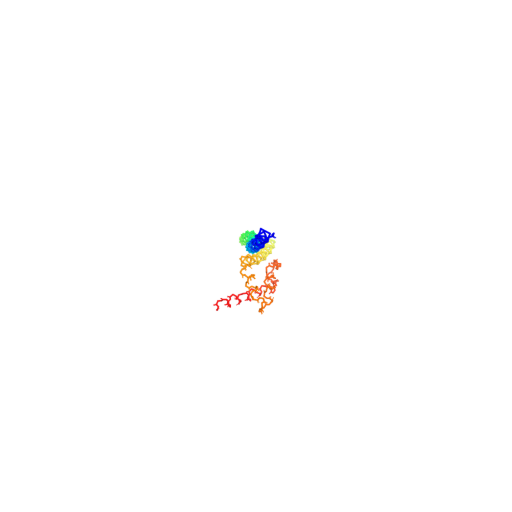 CA . ILE A 1 121 ? 23.176 6.284 -35.125 1.00 85.06 121 ILE A CA 1
ATOM 987 C C . ILE A 1 121 ? 22.469 7.289 -34.211 1.00 85.06 121 ILE A C 1
ATOM 989 O O . ILE A 1 121 ? 22.193 6.982 -33.053 1.00 85.06 121 ILE A O 1
ATOM 993 N N . GLY A 1 122 ? 22.126 8.474 -34.726 1.00 89.62 122 GLY A N 1
ATOM 994 C CA . GLY A 1 122 ? 21.349 9.460 -33.973 1.00 89.62 122 GLY A CA 1
ATOM 995 C C . GLY A 1 122 ? 19.988 8.917 -33.522 1.00 89.62 122 GLY A C 1
ATOM 996 O O . GLY A 1 122 ? 19.608 9.090 -32.363 1.00 89.62 122 GLY A O 1
ATOM 997 N N . LEU A 1 123 ? 19.280 8.212 -34.410 1.00 88.56 123 LEU A N 1
ATOM 998 C CA . LEU A 1 123 ? 17.997 7.582 -34.094 1.00 88.56 123 LEU A CA 1
ATOM 999 C C . LEU A 1 123 ? 18.143 6.457 -33.055 1.00 88.56 123 LEU A C 1
ATOM 1001 O O . LEU A 1 123 ? 17.350 6.390 -32.114 1.00 88.56 123 LEU A O 1
ATOM 1005 N N . GLU A 1 124 ? 19.165 5.606 -33.182 1.00 88.88 124 GLU A N 1
ATOM 1006 C CA . GLU A 1 124 ? 19.457 4.542 -32.210 1.00 88.88 124 GLU A CA 1
ATOM 1007 C C . GLU A 1 124 ? 19.775 5.105 -30.818 1.00 88.88 124 GLU A C 1
ATOM 1009 O O . GLU A 1 124 ? 19.246 4.613 -29.820 1.00 88.88 124 GLU A O 1
ATOM 1014 N N . LEU A 1 125 ? 20.564 6.181 -30.728 1.00 90.44 125 LEU A N 1
ATOM 1015 C CA . LEU A 1 125 ? 20.871 6.837 -29.452 1.00 90.44 125 LEU A CA 1
ATOM 1016 C C . LEU A 1 125 ? 19.621 7.415 -28.779 1.00 90.44 125 LEU A C 1
ATOM 1018 O O . LEU A 1 125 ? 19.458 7.281 -27.564 1.00 90.44 125 LEU A O 1
ATOM 1022 N N . ILE A 1 126 ? 18.719 8.020 -29.556 1.00 92.44 126 ILE A N 1
ATOM 1023 C CA . ILE A 1 126 ? 17.430 8.516 -29.053 1.00 92.44 126 ILE A CA 1
ATOM 1024 C C . ILE A 1 126 ? 16.579 7.361 -28.509 1.00 92.44 126 ILE A C 1
ATOM 1026 O O . ILE A 1 126 ? 16.004 7.473 -27.425 1.00 92.44 126 ILE A O 1
ATOM 1030 N N . LEU A 1 127 ? 16.524 6.231 -29.217 1.00 90.94 127 LEU A N 1
ATOM 1031 C CA . LEU A 1 127 ? 15.804 5.043 -28.755 1.00 90.94 127 LEU A CA 1
ATOM 1032 C C . LEU A 1 127 ? 16.411 4.467 -27.471 1.00 90.94 127 LEU A C 1
ATOM 1034 O O . LEU A 1 127 ? 15.676 4.180 -26.530 1.00 90.94 127 LEU A O 1
ATOM 1038 N N . ILE A 1 128 ? 17.738 4.356 -27.383 1.00 91.88 128 ILE A N 1
ATOM 1039 C CA . ILE A 1 128 ? 18.428 3.907 -26.163 1.00 91.88 128 ILE A CA 1
ATOM 1040 C C . ILE A 1 128 ? 18.134 4.853 -24.990 1.00 91.88 128 ILE A C 1
ATOM 1042 O O . ILE A 1 128 ? 17.932 4.402 -23.860 1.00 91.88 128 ILE A O 1
ATOM 1046 N N . TYR A 1 129 ? 18.061 6.163 -25.237 1.00 93.69 129 TYR A N 1
ATOM 1047 C CA . TYR A 1 129 ? 17.712 7.144 -24.212 1.00 93.69 129 TYR A CA 1
ATOM 1048 C C . TYR A 1 129 ? 16.292 6.934 -23.669 1.00 93.69 129 TYR A C 1
ATOM 1050 O O . TYR A 1 129 ? 16.101 6.844 -22.453 1.00 93.69 129 TYR A O 1
ATOM 1058 N N . PHE A 1 130 ? 15.299 6.775 -24.546 1.00 91.31 130 PHE A N 1
ATOM 1059 C CA . PHE A 1 130 ? 13.929 6.469 -24.125 1.00 91.31 130 PHE A CA 1
ATOM 1060 C C . PHE A 1 130 ? 13.820 5.099 -23.439 1.00 91.31 130 PHE A C 1
ATOM 1062 O O . PHE A 1 130 ? 13.088 4.968 -22.456 1.00 91.31 130 PHE A O 1
ATOM 1069 N N . PHE A 1 131 ? 14.593 4.103 -23.881 1.00 92.00 131 PHE A N 1
ATOM 1070 C CA . PHE A 1 131 ? 14.666 2.794 -23.232 1.00 92.00 131 PHE A CA 1
ATOM 1071 C C . PHE A 1 131 ? 15.191 2.928 -21.800 1.00 92.00 131 PHE A C 1
ATOM 1073 O O . PHE A 1 131 ? 14.609 2.377 -20.868 1.00 92.00 131 PHE A O 1
ATOM 1080 N N . ARG A 1 132 ? 16.239 3.736 -21.595 1.00 90.31 132 ARG A N 1
ATOM 1081 C CA . ARG A 1 132 ? 16.765 4.044 -20.260 1.00 90.31 132 ARG A CA 1
ATOM 1082 C C . ARG A 1 132 ? 15.718 4.724 -19.378 1.00 90.31 132 ARG A C 1
ATOM 1084 O O . ARG A 1 132 ? 15.592 4.355 -18.213 1.00 90.31 132 ARG A O 1
ATOM 1091 N N . ILE A 1 133 ? 14.963 5.688 -19.908 1.00 89.56 133 ILE A N 1
ATOM 1092 C CA . ILE A 1 133 ? 13.880 6.352 -19.161 1.00 89.56 133 ILE A CA 1
ATOM 1093 C C . ILE A 1 133 ? 12.817 5.337 -18.731 1.00 89.56 133 ILE A C 1
ATOM 1095 O O . ILE A 1 133 ? 12.431 5.306 -17.562 1.00 89.56 133 ILE A O 1
ATOM 1099 N N . MET A 1 134 ? 12.369 4.485 -19.655 1.00 88.06 134 MET A N 1
ATOM 1100 C CA . MET A 1 134 ? 11.409 3.418 -19.366 1.00 88.06 134 MET A CA 1
ATOM 1101 C C . MET A 1 134 ? 11.949 2.462 -18.297 1.00 88.06 134 MET A C 1
ATOM 1103 O O . MET A 1 134 ? 11.235 2.128 -17.357 1.00 88.06 134 MET A O 1
ATOM 1107 N N . LEU A 1 135 ? 13.224 2.079 -18.374 1.00 87.50 135 LEU A N 1
ATOM 1108 C CA . LEU A 1 135 ? 13.849 1.185 -17.401 1.00 87.50 135 LEU A CA 1
ATOM 1109 C C . LEU A 1 135 ? 13.887 1.802 -15.996 1.00 87.50 135 LEU A C 1
ATOM 1111 O O . LEU A 1 135 ? 13.544 1.140 -15.018 1.00 87.50 135 LEU A O 1
ATOM 1115 N N . ILE A 1 136 ? 14.242 3.086 -15.889 1.00 86.50 136 ILE A N 1
ATOM 1116 C CA . ILE A 1 136 ? 14.211 3.820 -14.615 1.00 86.50 136 ILE A CA 1
ATOM 1117 C C . ILE A 1 136 ? 12.780 3.871 -14.071 1.00 86.50 136 ILE A C 1
ATOM 1119 O O . ILE A 1 136 ? 12.558 3.609 -12.888 1.00 86.50 136 ILE A O 1
ATOM 1123 N N . LYS A 1 137 ? 11.790 4.135 -14.932 1.00 88.12 137 LYS A N 1
ATOM 1124 C CA . LYS A 1 137 ? 10.380 4.136 -14.533 1.00 88.12 137 LYS A CA 1
ATOM 1125 C C . LYS A 1 137 ? 9.915 2.761 -14.046 1.00 88.12 137 LYS A C 1
ATOM 1127 O O . LYS A 1 137 ? 9.175 2.705 -13.067 1.00 88.12 137 LYS A O 1
ATOM 1132 N N . HIS A 1 138 ? 10.364 1.674 -14.676 1.00 89.69 138 HIS A N 1
ATOM 1133 C CA . HIS A 1 138 ? 10.073 0.306 -14.242 1.00 89.69 138 HIS A CA 1
ATOM 1134 C C . HIS A 1 138 ? 10.628 0.024 -12.846 1.00 89.69 138 HIS A C 1
ATOM 1136 O O . HIS A 1 138 ? 9.897 -0.445 -11.976 1.00 89.69 138 HIS A O 1
ATOM 1142 N N . ASN A 1 139 ? 11.895 0.369 -12.612 1.00 83.44 139 ASN A N 1
ATOM 1143 C CA . ASN A 1 139 ? 12.540 0.184 -11.313 1.00 83.44 139 ASN A CA 1
ATOM 1144 C C . ASN A 1 139 ? 11.838 1.000 -10.220 1.00 83.44 139 ASN A C 1
ATOM 1146 O O . ASN A 1 139 ? 11.511 0.460 -9.168 1.00 83.44 139 ASN A O 1
ATOM 1150 N N . SER A 1 140 ? 11.518 2.264 -10.510 1.00 82.06 140 SER A N 1
ATOM 1151 C CA . SER A 1 140 ? 10.730 3.132 -9.630 1.00 82.06 140 SER A CA 1
ATOM 1152 C C . SER A 1 140 ? 9.384 2.506 -9.260 1.00 82.06 140 SER A C 1
ATOM 1154 O O . SER A 1 140 ? 8.976 2.505 -8.099 1.00 82.06 140 SER A O 1
ATOM 1156 N N . LEU A 1 141 ? 8.679 1.949 -10.242 1.00 86.75 141 LEU A N 1
ATOM 1157 C CA . LEU A 1 141 ? 7.374 1.342 -10.026 1.00 86.75 141 LEU A CA 1
ATOM 1158 C C . LEU A 1 141 ? 7.476 0.046 -9.206 1.00 86.75 141 LEU A C 1
ATOM 1160 O O . LEU A 1 141 ? 6.670 -0.160 -8.301 1.00 86.75 141 LEU A O 1
ATOM 1164 N N . LYS A 1 142 ? 8.504 -0.776 -9.449 1.00 85.94 142 LYS A N 1
ATOM 1165 C CA . LYS A 1 142 ? 8.811 -1.970 -8.648 1.00 85.94 142 LYS A CA 1
ATOM 1166 C C . LYS A 1 142 ? 9.082 -1.617 -7.182 1.00 85.94 142 LYS A C 1
ATOM 1168 O O . LYS A 1 142 ? 8.566 -2.280 -6.288 1.00 85.94 142 LYS A O 1
ATOM 1173 N N . THR A 1 143 ? 9.824 -0.541 -6.926 1.00 83.25 143 THR A N 1
ATOM 1174 C CA . THR A 1 143 ? 10.050 -0.028 -5.567 1.00 83.25 143 THR A CA 1
ATOM 1175 C C . THR A 1 143 ? 8.742 0.395 -4.895 1.00 83.25 143 THR A C 1
ATOM 1177 O O . THR A 1 143 ? 8.524 0.089 -3.725 1.00 83.25 143 THR A O 1
ATOM 1180 N N . GLN A 1 144 ? 7.839 1.046 -5.630 1.00 81.06 144 GLN A N 1
ATOM 1181 C CA . GLN A 1 144 ? 6.530 1.439 -5.099 1.00 81.06 144 GLN A CA 1
ATOM 1182 C C . GLN A 1 144 ? 5.635 0.231 -4.785 1.00 81.06 144 GLN A C 1
ATOM 1184 O O . GLN A 1 144 ? 4.917 0.268 -3.790 1.00 81.06 144 GLN A O 1
ATOM 1189 N N . ILE A 1 145 ? 5.683 -0.826 -5.604 1.00 86.56 145 ILE A N 1
ATOM 1190 C CA . ILE A 1 145 ? 4.980 -2.100 -5.362 1.00 86.56 145 ILE A CA 1
ATOM 1191 C C . ILE A 1 145 ? 5.469 -2.728 -4.058 1.00 86.56 145 ILE A C 1
ATOM 1193 O O . ILE A 1 145 ? 4.659 -2.968 -3.173 1.00 86.56 145 ILE A O 1
ATOM 1197 N N . MET A 1 146 ? 6.786 -2.864 -3.879 1.00 80.31 146 MET A N 1
ATOM 1198 C CA . MET A 1 146 ? 7.374 -3.426 -2.656 1.00 80.31 146 MET A CA 1
ATOM 1199 C C . MET A 1 146 ? 6.974 -2.642 -1.390 1.00 80.31 146 MET A C 1
ATOM 1201 O O . MET A 1 146 ? 6.693 -3.227 -0.345 1.00 80.31 146 MET A O 1
ATOM 1205 N N . GLN A 1 147 ? 6.905 -1.306 -1.472 1.00 79.25 147 GLN A N 1
ATOM 1206 C CA . GLN A 1 147 ? 6.421 -0.471 -0.362 1.00 79.25 147 GLN A CA 1
ATOM 1207 C C . GLN A 1 147 ? 4.922 -0.669 -0.074 1.00 79.25 147 GLN A C 1
ATOM 1209 O O . GLN A 1 147 ? 4.504 -0.564 1.078 1.00 79.25 147 GLN A O 1
ATOM 1214 N N . LEU A 1 148 ? 4.109 -0.939 -1.099 1.00 85.12 148 LEU A N 1
ATOM 1215 C CA . LEU A 1 148 ? 2.679 -1.234 -0.961 1.00 85.12 148 LEU A CA 1
ATOM 1216 C C . LEU A 1 148 ? 2.438 -2.632 -0.381 1.00 85.12 148 LEU A C 1
ATOM 1218 O O . LEU A 1 148 ? 1.622 -2.759 0.527 1.00 85.12 148 LEU A O 1
ATOM 1222 N N . GLU A 1 149 ? 3.177 -3.648 -0.831 1.00 83.12 149 GLU A N 1
ATOM 1223 C CA . GLU A 1 149 ? 3.123 -5.014 -0.285 1.00 83.12 149 GLU A CA 1
ATOM 1224 C C . GLU A 1 149 ? 3.414 -5.027 1.217 1.00 83.12 149 GLU A C 1
ATOM 1226 O O . GLU A 1 149 ? 2.697 -5.665 1.989 1.00 83.12 149 GLU A O 1
ATOM 1231 N N . LEU A 1 150 ? 4.420 -4.257 1.648 1.00 79.06 150 LEU A N 1
ATOM 1232 C CA . LEU A 1 150 ? 4.734 -4.104 3.064 1.00 79.06 150 LEU A CA 1
ATOM 1233 C C . LEU A 1 150 ? 3.541 -3.531 3.843 1.00 79.06 150 LEU A C 1
ATOM 1235 O O . LEU A 1 150 ? 3.207 -4.044 4.905 1.00 79.06 150 LEU A O 1
ATOM 1239 N N . ARG A 1 151 ? 2.857 -2.507 3.320 1.00 80.31 151 ARG A N 1
ATOM 1240 C CA . ARG A 1 151 ? 1.681 -1.917 3.990 1.00 80.31 151 ARG A CA 1
ATOM 1241 C C . ARG A 1 151 ? 0.498 -2.874 4.043 1.00 80.31 151 ARG A C 1
ATOM 1243 O O . ARG A 1 151 ? -0.146 -2.940 5.082 1.00 80.31 151 ARG A O 1
ATOM 1250 N N . VAL A 1 152 ? 0.241 -3.628 2.973 1.00 81.69 152 VAL A N 1
ATOM 1251 C CA . VAL A 1 152 ? -0.779 -4.693 2.947 1.00 81.69 152 VAL A CA 1
ATOM 1252 C C . VAL A 1 152 ? -0.491 -5.710 4.051 1.00 81.69 152 VAL A C 1
ATOM 1254 O O . VAL A 1 152 ? -1.332 -5.935 4.919 1.00 81.69 152 VAL A O 1
ATOM 1257 N N . ALA A 1 153 ? 0.732 -6.245 4.102 1.00 77.88 153 ALA A N 1
ATOM 1258 C CA . ALA A 1 153 ? 1.127 -7.198 5.135 1.00 77.88 153 ALA A CA 1
ATOM 1259 C C . ALA A 1 153 ? 0.963 -6.606 6.547 1.00 77.88 153 ALA A C 1
ATOM 1261 O O . ALA A 1 153 ? 0.336 -7.214 7.411 1.00 77.88 153 ALA A O 1
ATOM 1262 N N . LEU A 1 154 ? 1.455 -5.387 6.786 1.00 71.94 154 LEU A N 1
ATOM 1263 C CA . LEU A 1 154 ? 1.343 -4.747 8.098 1.00 71.94 154 LEU A CA 1
ATOM 1264 C C . LEU A 1 154 ? -0.118 -4.487 8.496 1.00 71.94 154 LEU A C 1
ATOM 1266 O O . LEU A 1 154 ? -0.468 -4.709 9.651 1.00 71.94 154 LEU A O 1
ATOM 1270 N N . CYS A 1 155 ? -0.983 -4.074 7.563 1.00 73.25 155 CYS A N 1
ATOM 1271 C CA . CYS A 1 155 ? -2.413 -3.889 7.819 1.00 73.25 155 CYS A CA 1
ATOM 1272 C C . CYS A 1 155 ? -3.142 -5.212 8.098 1.00 73.25 155 CYS A C 1
ATOM 1274 O O . CYS A 1 155 ? -4.052 -5.223 8.924 1.00 73.25 155 CYS A O 1
ATOM 1276 N N . GLN A 1 156 ? -2.739 -6.323 7.474 1.00 71.56 156 GLN A N 1
ATOM 1277 C CA . GLN A 1 156 ? -3.282 -7.654 7.778 1.00 71.56 156 GLN A CA 1
ATOM 1278 C C . GLN A 1 156 ? -2.910 -8.121 9.197 1.00 71.56 156 GLN A C 1
ATOM 1280 O O . GLN A 1 156 ? -3.728 -8.751 9.864 1.00 71.56 156 GLN A O 1
ATOM 1285 N N . PHE A 1 157 ? -1.719 -7.761 9.687 1.00 70.50 157 PHE A N 1
ATOM 1286 C CA . PHE A 1 157 ? -1.222 -8.145 11.018 1.00 70.50 157 PHE A CA 1
ATOM 1287 C C . PHE A 1 157 ? -1.390 -7.065 12.098 1.00 70.50 157 PHE A C 1
ATOM 1289 O O . PHE A 1 157 ? -0.944 -7.247 13.232 1.00 70.50 157 PHE A O 1
ATOM 1296 N N . ILE A 1 158 ? -2.042 -5.941 11.788 1.00 69.44 158 ILE A N 1
ATOM 1297 C CA . ILE A 1 158 ? -2.034 -4.759 12.660 1.00 69.44 158 ILE A CA 1
ATOM 1298 C C . ILE A 1 158 ? -2.677 -4.996 14.021 1.00 69.44 158 ILE A C 1
ATOM 1300 O O . ILE A 1 158 ? -2.299 -4.348 14.986 1.00 69.44 158 ILE A O 1
ATOM 1304 N N . GLN A 1 159 ? -3.630 -5.921 14.131 1.00 64.19 159 GLN A N 1
ATOM 1305 C CA . GLN A 1 159 ? -4.266 -6.230 15.409 1.00 64.19 159 GLN A CA 1
ATOM 1306 C C . GLN A 1 159 ? -3.387 -7.048 16.339 1.00 64.19 159 GLN A C 1
ATOM 1308 O O . GLN A 1 159 ? -3.273 -6.708 17.516 1.00 64.19 159 GLN A O 1
ATOM 1313 N N . ASP A 1 160 ? -2.771 -8.106 15.815 1.00 65.50 160 ASP A N 1
ATOM 1314 C CA . ASP A 1 160 ? -1.831 -8.915 16.582 1.00 65.50 160 ASP A CA 1
ATOM 1315 C C . ASP A 1 160 ? -0.630 -8.055 16.978 1.00 65.50 160 ASP A C 1
ATOM 1317 O O . ASP A 1 160 ? -0.202 -8.087 18.129 1.00 65.50 160 ASP A O 1
ATOM 1321 N N . TYR A 1 161 ? -0.181 -7.174 16.077 1.00 61.66 161 TYR A N 1
ATOM 1322 C CA . TYR A 1 161 ? 0.839 -6.181 16.381 1.00 61.66 161 TYR A CA 1
ATOM 1323 C C . TYR A 1 161 ? 0.378 -5.130 17.399 1.00 61.66 161 TYR A C 1
ATOM 1325 O O . TYR A 1 161 ? 1.113 -4.852 18.332 1.00 61.66 161 TYR A O 1
ATOM 1333 N N . ALA A 1 162 ? -0.816 -4.544 17.287 1.00 63.28 162 ALA A N 1
ATOM 1334 C CA . ALA A 1 162 ? -1.300 -3.533 18.234 1.00 63.28 162 ALA A CA 1
ATOM 1335 C C . ALA A 1 162 ? -1.483 -4.119 19.637 1.00 63.28 162 ALA A C 1
ATOM 1337 O O . ALA A 1 162 ? -1.205 -3.446 20.629 1.00 63.28 162 ALA A O 1
ATOM 1338 N N . LYS A 1 163 ? -1.915 -5.382 19.724 1.00 64.19 163 LYS A N 1
ATOM 1339 C CA . LYS A 1 163 ? -1.991 -6.132 20.978 1.00 64.19 163 LYS A CA 1
ATOM 1340 C C . LYS A 1 163 ? -0.592 -6.389 21.547 1.00 64.19 163 LYS A C 1
ATOM 1342 O O . LYS A 1 163 ? -0.343 -6.042 22.698 1.00 64.19 163 LYS A O 1
ATOM 1347 N N . TYR A 1 164 ? 0.329 -6.877 20.719 1.00 58.50 164 TYR A N 1
ATOM 1348 C CA . TYR A 1 164 ? 1.728 -7.118 21.078 1.00 58.50 164 TYR A CA 1
ATOM 1349 C C . TYR A 1 164 ? 2.480 -5.836 21.470 1.00 58.50 164 TYR A C 1
ATOM 1351 O O . TYR A 1 164 ? 3.213 -5.807 22.448 1.00 58.50 164 TYR A O 1
ATOM 1359 N N . ALA A 1 165 ? 2.250 -4.726 20.775 1.00 57.03 165 ALA A N 1
ATOM 1360 C CA . ALA A 1 165 ? 2.855 -3.436 21.067 1.00 57.03 165 ALA A CA 1
ATOM 1361 C C . ALA A 1 165 ? 2.274 -2.799 22.333 1.00 57.03 165 ALA A C 1
ATOM 1363 O O . ALA A 1 165 ? 2.960 -2.015 22.976 1.00 57.03 165 ALA A O 1
ATOM 1364 N N . LYS A 1 166 ? 1.037 -3.131 22.725 1.00 61.38 166 LYS A N 1
ATOM 1365 C CA . LYS A 1 166 ? 0.478 -2.744 24.030 1.00 61.38 166 LYS A CA 1
ATOM 1366 C C . LYS A 1 166 ? 1.163 -3.495 25.175 1.00 61.38 166 LYS A C 1
ATOM 1368 O O . LYS A 1 166 ? 1.351 -2.908 26.235 1.00 61.38 166 LYS A O 1
ATOM 1373 N N . GLU A 1 167 ? 1.547 -4.748 24.937 1.00 61.66 167 GLU A N 1
ATOM 1374 C CA . GLU A 1 167 ? 2.324 -5.578 25.866 1.00 61.66 167 GLU A CA 1
ATOM 1375 C C . GLU A 1 167 ? 3.800 -5.126 25.925 1.00 61.66 167 GLU A C 1
ATOM 1377 O O . GLU A 1 167 ? 4.337 -4.961 27.013 1.00 61.66 167 GLU A O 1
ATOM 1382 N N . ILE A 1 168 ? 4.424 -4.793 24.785 1.00 53.78 168 ILE A N 1
ATOM 1383 C CA . ILE A 1 168 ? 5.832 -4.345 24.690 1.00 53.78 168 ILE A CA 1
ATOM 1384 C C . ILE A 1 168 ? 6.040 -2.848 24.945 1.00 53.78 168 ILE A C 1
ATOM 1386 O O . ILE A 1 168 ? 7.159 -2.432 25.233 1.00 53.78 168 ILE A O 1
ATOM 1390 N N . LYS A 1 169 ? 5.002 -2.000 24.923 1.00 53.09 169 LYS A N 1
ATOM 1391 C CA . LYS A 1 169 ? 5.139 -0.568 25.272 1.00 53.09 169 LYS A CA 1
ATOM 1392 C C . LYS A 1 169 ? 5.698 -0.339 26.682 1.00 53.09 169 LYS A C 1
ATOM 1394 O O . LYS A 1 169 ? 6.144 0.770 26.964 1.00 53.09 169 LYS A O 1
ATOM 1399 N N . GLN A 1 170 ? 5.645 -1.350 27.554 1.00 58.94 170 GLN A N 1
ATOM 1400 C CA . GLN A 1 170 ? 6.311 -1.328 28.856 1.00 58.94 170 GLN A CA 1
ATOM 1401 C C . GLN A 1 170 ? 7.843 -1.467 28.756 1.00 58.94 170 GLN A C 1
ATOM 1403 O O . GLN A 1 170 ? 8.527 -0.925 29.620 1.00 58.94 170 GLN A O 1
ATOM 1408 N N . ASP A 1 171 ? 8.368 -2.090 27.696 1.00 57.59 171 ASP A N 1
ATOM 1409 C CA . ASP A 1 171 ? 9.793 -2.400 27.507 1.00 57.59 171 ASP A CA 1
ATOM 1410 C C . ASP A 1 171 ? 10.495 -1.537 26.434 1.00 57.59 171 ASP A C 1
ATOM 1412 O O . ASP A 1 171 ? 11.659 -1.182 26.618 1.00 57.59 171 ASP A O 1
ATOM 1416 N N . ASP A 1 172 ? 9.829 -1.148 25.332 1.00 58.78 172 ASP A N 1
ATOM 1417 C CA . ASP A 1 172 ? 10.422 -0.269 24.299 1.00 58.78 172 ASP A CA 1
ATOM 1418 C C . ASP A 1 172 ? 9.378 0.642 23.604 1.00 58.78 172 ASP A C 1
ATOM 1420 O O . ASP A 1 172 ? 8.766 0.268 22.594 1.00 58.78 172 ASP A O 1
ATOM 1424 N N . PRO A 1 173 ? 9.161 1.876 24.103 1.00 61.03 173 PRO A N 1
ATOM 1425 C CA . PRO A 1 173 ? 8.196 2.817 23.533 1.00 61.03 173 PRO A CA 1
ATOM 1426 C C . PRO A 1 173 ? 8.536 3.288 22.107 1.00 61.03 173 PRO A C 1
ATOM 1428 O O . PRO A 1 173 ? 7.649 3.804 21.426 1.00 61.03 173 PRO A O 1
ATOM 1431 N N . SER A 1 174 ? 9.770 3.082 21.622 1.00 62.25 174 SER A N 1
ATOM 1432 C CA . SER A 1 174 ? 10.194 3.498 20.275 1.00 62.25 174 SER A CA 1
ATOM 1433 C C . SER A 1 174 ? 9.708 2.564 19.158 1.00 62.25 174 SER A C 1
ATOM 1435 O O . SER A 1 174 ? 9.658 2.958 17.990 1.00 62.25 174 SER A O 1
ATOM 1437 N N . ALA A 1 175 ? 9.334 1.324 19.490 1.00 59.66 175 ALA A N 1
ATOM 1438 C CA . ALA A 1 175 ? 8.967 0.305 18.509 1.00 59.66 175 ALA A CA 1
ATOM 1439 C C . ALA A 1 175 ? 7.644 0.621 17.784 1.00 59.66 175 ALA A C 1
ATOM 1441 O O . ALA A 1 175 ? 7.540 0.406 16.575 1.00 59.66 175 ALA A O 1
ATOM 1442 N N . LEU A 1 176 ? 6.661 1.178 18.503 1.00 58.38 176 LEU A N 1
ATOM 1443 C CA . LEU A 1 176 ? 5.345 1.527 17.954 1.00 58.38 176 LEU A CA 1
ATOM 1444 C C . LEU A 1 176 ? 5.432 2.713 16.981 1.00 58.38 176 LEU A C 1
ATOM 1446 O O . LEU A 1 176 ? 4.863 2.671 15.894 1.00 58.38 176 LEU A O 1
ATOM 1450 N N . GLU A 1 177 ? 6.196 3.743 17.344 1.00 61.78 177 GLU A N 1
ATOM 1451 C CA . GLU A 1 177 ? 6.397 4.935 16.513 1.00 61.78 177 GLU A CA 1
ATOM 1452 C C . GLU A 1 177 ? 7.132 4.588 15.208 1.00 61.78 177 GLU A C 1
ATOM 1454 O O . GLU A 1 177 ? 6.781 5.066 14.129 1.00 61.78 177 GLU A O 1
ATOM 1459 N N . LYS A 1 178 ? 8.115 3.681 15.268 1.00 64.50 178 LYS A N 1
ATOM 1460 C CA . LYS A 1 178 ? 8.799 3.158 14.075 1.00 64.50 178 LYS A CA 1
ATOM 1461 C C . LYS A 1 178 ? 7.847 2.402 13.147 1.00 64.50 178 LYS A C 1
ATOM 1463 O O . LYS A 1 178 ? 7.931 2.575 11.936 1.00 64.50 178 LYS A O 1
ATOM 1468 N N . PHE A 1 179 ? 6.931 1.601 13.686 1.00 63.19 179 PHE A N 1
ATOM 1469 C CA . PHE A 1 179 ? 5.937 0.878 12.890 1.00 63.19 179 PHE A CA 1
ATOM 1470 C C . PHE A 1 179 ? 4.923 1.812 12.224 1.00 63.19 179 PHE A C 1
ATOM 1472 O O . PHE A 1 179 ? 4.669 1.682 11.027 1.00 63.19 179 PHE A O 1
ATOM 1479 N N . GLU A 1 180 ? 4.384 2.781 12.967 1.00 62.50 180 GLU A N 1
ATOM 1480 C CA . GLU A 1 180 ? 3.483 3.796 12.410 1.00 62.50 180 GLU A CA 1
ATOM 1481 C C . GLU A 1 180 ? 4.171 4.565 11.278 1.00 62.50 180 GLU A C 1
ATOM 1483 O O . GLU A 1 180 ? 3.596 4.734 10.203 1.00 62.50 180 GLU A O 1
ATOM 1488 N N . ASN A 1 181 ? 5.445 4.921 11.458 1.00 65.19 181 ASN A N 1
ATOM 1489 C CA . ASN A 1 181 ? 6.242 5.540 10.406 1.00 65.19 181 ASN A CA 1
ATOM 1490 C C . ASN A 1 181 ? 6.427 4.630 9.180 1.00 65.19 181 ASN A C 1
ATOM 1492 O O . ASN A 1 181 ? 6.386 5.121 8.056 1.00 65.19 181 ASN A O 1
ATOM 1496 N N . VAL A 1 182 ? 6.574 3.311 9.343 1.00 64.12 182 VAL A N 1
ATOM 1497 C CA . VAL A 1 182 ? 6.653 2.378 8.204 1.00 64.12 182 VAL A CA 1
ATOM 1498 C C . VAL A 1 182 ? 5.324 2.318 7.438 1.00 64.12 182 VAL A C 1
ATOM 1500 O O . VAL A 1 182 ? 5.334 2.409 6.209 1.00 64.12 182 VAL A O 1
ATOM 1503 N N . ILE A 1 183 ? 4.183 2.242 8.133 1.00 60.12 183 ILE A N 1
ATOM 1504 C CA . ILE A 1 183 ? 2.851 2.177 7.502 1.00 60.12 183 ILE A CA 1
ATOM 1505 C C . ILE A 1 183 ? 2.470 3.495 6.818 1.00 60.12 183 ILE A C 1
ATOM 1507 O O . ILE A 1 183 ? 1.968 3.491 5.688 1.00 60.12 183 ILE A O 1
ATOM 1511 N N . PHE A 1 184 ? 2.690 4.618 7.501 1.00 62.66 184 PHE A N 1
ATOM 1512 C CA . PHE A 1 184 ? 2.214 5.938 7.083 1.00 62.66 184 PHE A CA 1
ATOM 1513 C C . PHE A 1 184 ? 3.268 6.783 6.362 1.00 62.66 184 PHE A C 1
ATOM 1515 O O . PHE A 1 184 ? 2.963 7.905 5.959 1.00 62.66 184 PHE A O 1
ATOM 1522 N N . SER A 1 185 ? 4.481 6.261 6.148 1.00 64.75 185 SER A N 1
ATOM 1523 C CA . SER A 1 185 ? 5.499 6.930 5.327 1.00 64.75 185 SER A CA 1
ATOM 1524 C C . SER A 1 185 ? 4.955 7.305 3.944 1.00 64.75 185 SER A C 1
ATOM 1526 O O . SER A 1 185 ? 3.995 6.720 3.431 1.00 64.75 185 SER A O 1
ATOM 1528 N N . ASN A 1 186 ? 5.576 8.277 3.282 1.00 57.78 186 ASN A N 1
ATOM 1529 C CA . ASN A 1 186 ? 5.269 8.542 1.879 1.00 57.78 186 ASN A CA 1
ATOM 1530 C C . ASN A 1 186 ? 5.747 7.381 0.999 1.00 57.78 186 ASN A C 1
ATOM 1532 O O . ASN A 1 186 ? 6.800 6.803 1.248 1.00 57.78 186 ASN A O 1
ATOM 1536 N N . ILE A 1 187 ? 4.972 7.047 -0.036 1.00 58.09 187 ILE A N 1
ATOM 1537 C CA . ILE A 1 187 ? 5.400 6.087 -1.060 1.00 58.09 187 ILE A CA 1
ATOM 1538 C C . ILE A 1 187 ? 6.445 6.794 -1.923 1.00 58.09 187 ILE A C 1
ATOM 1540 O O . ILE A 1 187 ? 6.104 7.689 -2.699 1.00 58.09 187 ILE A O 1
ATOM 1544 N N . LEU A 1 188 ? 7.713 6.424 -1.773 1.00 56.62 188 LEU A N 1
ATOM 1545 C CA . LEU A 1 188 ? 8.801 7.070 -2.503 1.00 56.62 188 LEU A CA 1
ATOM 1546 C C . LEU A 1 188 ? 9.028 6.410 -3.859 1.00 56.62 188 LEU A C 1
ATOM 1548 O O . LEU A 1 188 ? 8.955 5.189 -4.004 1.00 56.62 188 LEU A O 1
ATOM 1552 N N . ALA A 1 189 ? 9.285 7.245 -4.863 1.00 45.38 189 ALA A N 1
ATOM 1553 C CA . ALA A 1 189 ? 9.466 6.817 -6.242 1.00 45.38 189 ALA A CA 1
ATOM 1554 C C . ALA A 1 189 ? 10.887 6.310 -6.537 1.00 45.38 189 ALA A C 1
ATOM 1556 O O . ALA A 1 189 ? 11.060 5.638 -7.548 1.00 45.38 189 ALA A O 1
ATOM 1557 N N . ASP A 1 190 ? 11.883 6.595 -5.699 1.00 44.34 190 ASP A N 1
ATOM 1558 C CA . ASP A 1 190 ? 13.288 6.272 -5.968 1.00 44.34 190 ASP A CA 1
ATOM 1559 C C . ASP A 1 190 ? 13.894 5.386 -4.875 1.00 44.34 190 ASP A C 1
ATOM 1561 O O . ASP A 1 190 ? 13.598 5.551 -3.692 1.00 44.34 190 ASP A O 1
ATOM 1565 N N . SER A 1 191 ? 14.754 4.438 -5.269 1.00 47.62 191 SER A N 1
ATOM 1566 C CA . SER A 1 191 ? 15.409 3.514 -4.330 1.00 47.62 191 SER A CA 1
ATOM 1567 C C . SER A 1 191 ? 16.540 4.164 -3.523 1.00 47.62 191 SER A C 1
ATOM 1569 O O . SER A 1 191 ? 16.954 3.625 -2.504 1.00 47.62 191 SER A O 1
ATOM 1571 N N . ASN A 1 192 ? 17.061 5.302 -3.989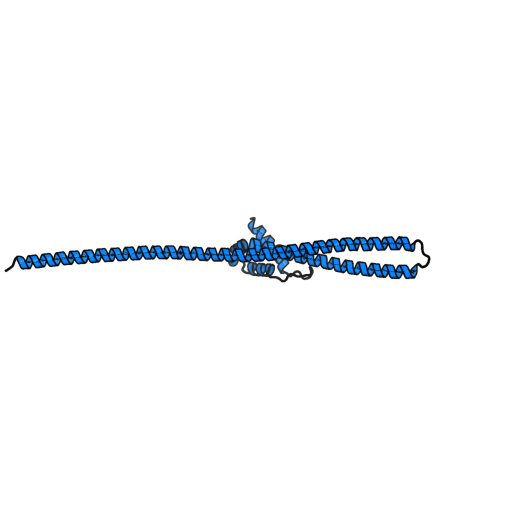 1.00 46.19 192 ASN A N 1
ATOM 1572 C CA . ASN A 1 192 ? 18.163 6.018 -3.337 1.00 46.19 192 ASN A CA 1
ATOM 1573 C C . ASN A 1 192 ? 17.707 6.917 -2.180 1.00 46.19 192 ASN A C 1
ATOM 1575 O O . ASN A 1 192 ? 18.538 7.301 -1.366 1.00 46.19 192 ASN A O 1
ATOM 1579 N N . ASP A 1 193 ? 16.405 7.190 -2.084 1.00 46.41 193 ASP A N 1
ATOM 1580 C CA . ASP A 1 193 ? 15.787 7.937 -0.989 1.00 46.41 193 ASP A CA 1
ATOM 1581 C C . ASP A 1 193 ? 14.937 7.017 -0.100 1.00 46.41 193 ASP A C 1
ATOM 1583 O O . ASP A 1 193 ? 13.987 7.489 0.515 1.00 46.41 193 ASP A O 1
ATOM 1587 N N . LEU A 1 194 ? 15.214 5.701 -0.019 1.00 44.53 194 LEU A N 1
ATOM 1588 C CA . LEU A 1 194 ? 14.511 4.876 0.973 1.00 44.53 194 LEU A CA 1
ATOM 1589 C C . LEU A 1 194 ? 14.700 5.535 2.352 1.00 44.53 194 LEU A C 1
ATOM 1591 O O . LEU A 1 194 ? 15.843 5.731 2.771 1.00 44.53 194 LEU A O 1
ATOM 1595 N N . PRO A 1 195 ? 13.620 5.907 3.067 1.00 41.50 195 PRO A N 1
ATOM 1596 C CA . PRO A 1 195 ? 13.783 6.512 4.372 1.00 41.50 195 PRO A CA 1
ATOM 1597 C C . PRO A 1 195 ? 14.376 5.442 5.292 1.00 41.50 195 PRO A C 1
ATOM 1599 O O . PRO A 1 195 ? 14.091 4.251 5.131 1.00 41.50 195 PRO A O 1
ATOM 1602 N N . SER A 1 196 ? 15.130 5.856 6.311 1.00 48.44 196 SER A N 1
ATOM 1603 C CA . SER A 1 196 ? 15.674 4.967 7.355 1.00 48.44 196 SER A CA 1
ATOM 1604 C C . SER A 1 196 ? 14.610 4.114 8.080 1.00 48.44 196 SER A C 1
ATOM 1606 O O . SER A 1 196 ? 14.935 3.256 8.893 1.00 48.44 196 SER A O 1
ATOM 1608 N N . THR A 1 197 ? 13.324 4.307 7.776 1.00 46.31 197 THR A N 1
ATOM 1609 C CA . THR A 1 197 ? 12.206 3.445 8.168 1.00 46.31 197 THR A CA 1
ATOM 1610 C C . THR A 1 197 ? 12.258 2.056 7.527 1.00 46.31 197 THR A C 1
ATOM 1612 O O . THR A 1 197 ? 11.775 1.106 8.135 1.00 46.31 197 THR A O 1
ATOM 1615 N N . PHE A 1 198 ? 12.848 1.893 6.335 1.00 48.81 198 PHE A N 1
ATOM 1616 C CA . PHE A 1 198 ? 12.996 0.570 5.710 1.00 48.81 198 PHE A CA 1
ATOM 1617 C C . PHE A 1 198 ? 14.121 -0.265 6.350 1.00 48.81 198 PHE A C 1
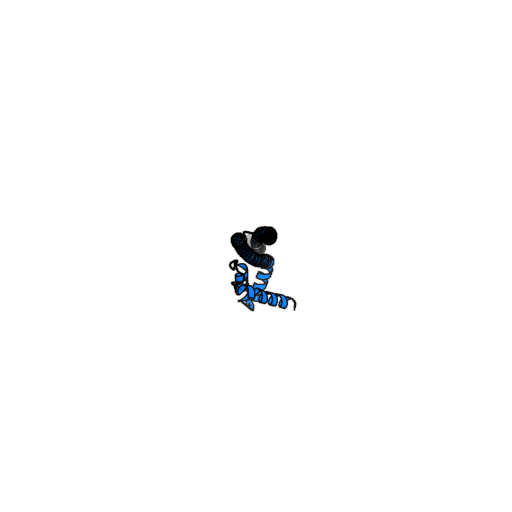ATOM 1619 O O . PHE A 1 198 ? 13.971 -1.480 6.446 1.00 48.81 198 PHE A O 1
ATOM 1626 N N . ASP A 1 199 ? 15.155 0.369 6.921 1.00 54.62 199 ASP A N 1
ATOM 1627 C CA . ASP A 1 199 ? 16.108 -0.292 7.841 1.00 54.62 199 ASP A CA 1
ATOM 1628 C C . ASP A 1 199 ? 15.413 -0.788 9.129 1.00 54.62 199 ASP A C 1
ATOM 1630 O O . ASP A 1 199 ? 15.867 -1.717 9.797 1.00 54.62 199 ASP A O 1
ATOM 1634 N N . GLY A 1 200 ? 14.246 -0.227 9.466 1.00 50.25 200 GLY A N 1
ATOM 1635 C CA . GLY A 1 200 ? 13.384 -0.719 10.542 1.00 50.25 200 GLY A CA 1
ATOM 1636 C C . GLY A 1 200 ? 12.801 -2.115 10.281 1.00 50.25 200 GLY A C 1
ATOM 1637 O O . GLY A 1 200 ? 12.505 -2.832 11.235 1.00 50.25 200 GLY A O 1
ATOM 1638 N N . VAL A 1 201 ? 12.690 -2.552 9.019 1.00 55.12 201 VAL A N 1
ATOM 1639 C CA . VAL A 1 201 ? 12.221 -3.906 8.658 1.00 55.12 201 VAL A CA 1
ATOM 1640 C C . VAL A 1 201 ? 13.217 -4.975 9.118 1.00 55.12 201 VAL A C 1
ATOM 1642 O O . VAL A 1 201 ? 12.808 -6.054 9.550 1.00 55.12 201 VAL A O 1
ATOM 1645 N N . GLU A 1 202 ? 14.515 -4.665 9.124 1.00 52.09 202 GLU A N 1
ATOM 1646 C CA . GLU A 1 202 ? 15.555 -5.553 9.654 1.00 52.09 202 GLU A CA 1
ATOM 1647 C C . GLU A 1 202 ? 15.439 -5.705 11.184 1.00 52.09 202 GLU A C 1
ATOM 1649 O O . GLU A 1 202 ? 15.593 -6.803 11.728 1.00 52.09 202 GLU A O 1
ATOM 1654 N N . GLN A 1 203 ? 15.040 -4.638 11.887 1.00 48.81 203 GLN A N 1
ATOM 1655 C CA . GLN A 1 203 ? 14.725 -4.688 13.321 1.00 48.81 203 GLN A CA 1
ATOM 1656 C C . GLN A 1 203 ? 13.427 -5.463 13.601 1.00 48.81 203 GLN A C 1
ATOM 1658 O O . GLN A 1 203 ? 13.384 -6.240 14.553 1.00 48.81 203 GLN A O 1
ATOM 1663 N N . ILE A 1 204 ? 12.403 -5.341 12.747 1.00 52.44 204 ILE A N 1
ATOM 1664 C CA . ILE A 1 204 ? 11.173 -6.152 12.828 1.00 52.44 204 ILE A CA 1
ATOM 1665 C C . ILE A 1 204 ? 11.490 -7.639 12.610 1.00 52.44 204 ILE A C 1
ATOM 1667 O O . ILE A 1 204 ? 10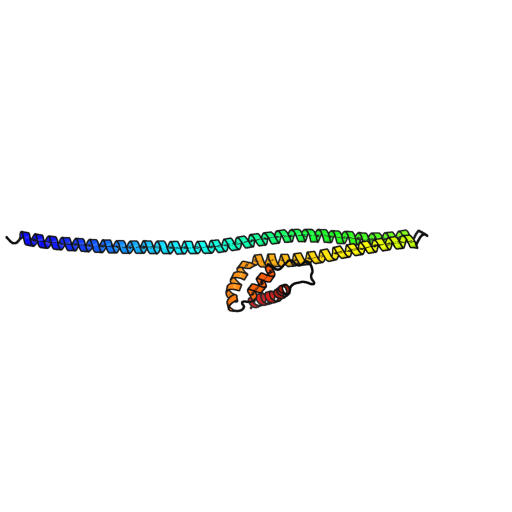.986 -8.488 13.342 1.00 52.44 204 ILE A O 1
ATOM 1671 N N . GLY A 1 205 ? 12.383 -7.971 11.674 1.00 55.31 205 GLY A N 1
ATOM 1672 C CA . GLY A 1 205 ? 12.880 -9.336 11.483 1.00 55.31 205 GLY A CA 1
ATOM 1673 C C . GLY A 1 205 ? 13.575 -9.905 12.727 1.00 55.31 205 GLY A C 1
ATOM 1674 O O . GLY A 1 205 ? 13.392 -11.081 13.050 1.00 55.31 205 GLY A O 1
ATOM 1675 N N . ASN A 1 206 ? 14.309 -9.072 13.470 1.00 53.75 206 ASN A N 1
ATOM 1676 C CA . ASN A 1 206 ? 14.913 -9.451 14.750 1.00 53.75 206 ASN A CA 1
ATOM 1677 C C . ASN A 1 206 ? 13.872 -9.612 15.874 1.00 53.75 206 ASN A C 1
ATOM 1679 O O . ASN A 1 206 ? 13.976 -10.557 16.653 1.00 53.75 206 ASN A O 1
ATOM 1683 N N . LEU A 1 207 ? 12.823 -8.781 15.919 1.00 51.56 207 LEU A N 1
ATOM 1684 C CA . LEU A 1 207 ? 11.694 -8.951 16.848 1.00 51.56 207 LEU A CA 1
ATOM 1685 C C . LEU A 1 207 ? 10.912 -10.248 16.567 1.00 51.56 207 LEU A C 1
ATOM 1687 O O . LEU A 1 207 ? 10.595 -10.994 17.489 1.00 51.56 207 LEU A O 1
ATOM 1691 N N . ILE A 1 208 ? 10.681 -10.577 15.290 1.00 51.62 208 ILE A N 1
ATOM 1692 C CA . ILE A 1 208 ? 10.030 -11.831 14.875 1.00 51.62 208 ILE A CA 1
ATOM 1693 C C . ILE A 1 208 ? 10.908 -13.052 15.182 1.00 51.62 208 ILE A C 1
ATOM 1695 O O . ILE A 1 208 ? 10.393 -14.098 15.576 1.00 51.62 208 ILE A O 1
ATOM 1699 N N . LYS A 1 209 ? 12.236 -12.939 15.050 1.00 51.97 209 LYS A N 1
ATOM 1700 C CA . LYS A 1 209 ? 13.172 -13.991 15.479 1.00 51.97 209 LYS A CA 1
ATOM 1701 C C . LYS A 1 209 ? 13.138 -14.220 16.988 1.00 51.97 209 LYS A C 1
ATOM 1703 O O . LYS A 1 209 ? 13.162 -15.374 17.402 1.00 51.97 209 LYS A O 1
ATOM 1708 N N . ASN A 1 210 ? 13.020 -13.159 17.782 1.00 51.16 210 ASN A N 1
ATOM 1709 C CA . ASN A 1 210 ? 12.923 -13.261 19.239 1.00 51.16 210 ASN A CA 1
ATOM 1710 C C . ASN A 1 210 ? 11.589 -13.871 19.716 1.00 51.16 210 ASN A C 1
ATOM 1712 O O . ASN A 1 210 ? 11.533 -14.367 20.831 1.00 51.16 210 ASN A O 1
ATOM 1716 N N . MET A 1 211 ? 10.544 -13.908 18.875 1.00 45.88 211 MET A N 1
ATOM 1717 C CA . MET A 1 211 ? 9.295 -14.651 19.139 1.00 45.88 211 MET A CA 1
ATOM 1718 C C . MET A 1 211 ? 9.381 -16.159 18.839 1.00 45.88 211 MET A C 1
ATOM 1720 O O . MET A 1 211 ? 8.475 -16.906 19.201 1.00 45.88 211 MET A O 1
ATOM 1724 N N . LYS A 1 212 ? 10.425 -16.622 18.135 1.00 38.72 212 LYS A N 1
ATOM 1725 C CA . LYS A 1 212 ? 10.663 -18.051 17.850 1.00 38.72 212 LYS A CA 1
ATOM 1726 C C . LYS A 1 212 ? 11.628 -18.718 18.844 1.00 38.72 212 LYS A C 1
ATOM 1728 O O . LYS A 1 212 ? 12.022 -19.860 18.602 1.00 38.72 212 LYS A O 1
ATOM 1733 N N . GLY A 1 213 ? 12.005 -18.012 19.912 1.00 38.38 213 GLY A N 1
ATOM 1734 C CA . GLY A 1 213 ? 12.758 -18.528 21.058 1.00 38.38 213 GLY A CA 1
ATOM 1735 C C . GLY A 1 213 ? 11.843 -18.829 22.231 1.00 38.38 213 GLY A C 1
ATOM 1736 O O . GLY A 1 213 ? 10.973 -17.977 22.508 1.00 38.38 213 GLY A O 1
#

Foldseek 3Di:
DPDVVVVVVVVVVVVVVVVVVVVVVVVVVVVVVVVVVVVVVVVVVVVVVVVVVVVVVVVVLVVLVVVLVVLVVVLVVLVVVLVVLVVVLVVLVVVLVVLVVVLVVVCVPDPPRDPVVVVSVVVSVVSVVVSVVSVLQSVLSVQLSVLSVVLSVCSVCVVVVVVVCVVCCVPDVVLVVLSCCSNPPDRGRDPVPPDCSVVVVVVVVVVVVVVVD

Secondary structure (DSSP, 8-state):
--SHHHHHHHHHHHHHHHHHHHHHHHHHHHHHHHHHHHHHHHHHHHHHHHHHHHHHHHHHHHHHHHHHHHHHHHHHHHHHHHHHHHHHHHHHHHHHHHHHHHHHHHHTT-S-HHHHHHHHHHHHHHHHHHHHHHHHHHHHHHHHHHHHHHHHHHHHSHHHHHHHHHHHTTT-THHHHHHHHHHHS---S-GGG--TTSTHHHHHHHHHHHTT-

Sequence (213 aa):
MSNKDFQAFLNYERNKDEVENKIGEYSANIATKQQEITDYLEGKQTKIEGFSDKLDDLKSRYNFVLLNKGFEELLGKKETDAFILMMSLIAMGILIVFLFFHNIYQNYSDDVMWGKIAISIGLELILIYFFRIMLIKHNSLKTQIMQLELRVALCQFIQDYAKYAKEIKQDDPSALEKFENVIFSNILADSNDLPSTFDGVEQIGNLIKNMKG